Protein AF-A0A3C0GBG3-F1 (afdb_monomer_lite)

Sequence (276 aa):
MARPTYRTRLEVLISNPAISPRDKDFAQSLLSYYERKGRLSAGRVKWVATLEERYSPENLAAGAAKNSKMLARLNALHARTEAASWAAGFVESLVGQVTADRRLSERQLQILKKIEAEHDDVAMAERQKWVESYKNDPTLRADALVVANYYLSTGYFRDTAKMITEDESFIPTFSQYNKMVKNKYAQKVLASHNSPAKYPAGSLVTFRANAPSGVRYINGAYLKRNVTLMVVETDAMPVTSAARGTKVYKLLPVGKAITLMVEERHIMKFRQPKKK

Radius of gyration: 32.02 Å; chains: 1; bounding box: 76×37×89 Å

Structure (mmCIF, N/CA/C/O backbone):
data_AF-A0A3C0GBG3-F1
#
_entry.id   AF-A0A3C0GBG3-F1
#
loop_
_atom_site.group_PDB
_atom_site.id
_atom_site.type_symbol
_atom_site.label_atom_id
_atom_site.label_alt_id
_atom_site.label_comp_id
_atom_site.label_asym_id
_atom_site.label_entity_id
_atom_site.label_seq_id
_atom_site.pdbx_PDB_ins_code
_atom_site.Cartn_x
_atom_site.Cartn_y
_atom_site.Cartn_z
_atom_site.occupancy
_atom_site.B_iso_or_equiv
_atom_site.auth_seq_id
_atom_site.auth_comp_id
_atom_site.auth_asym_id
_atom_site.auth_atom_id
_atom_site.pdbx_PDB_model_num
ATOM 1 N N . MET A 1 1 ? 28.260 -19.992 -48.349 1.00 45.62 1 MET A N 1
ATOM 2 C CA . MET A 1 1 ? 27.542 -19.796 -47.070 1.00 45.62 1 MET A CA 1
ATOM 3 C C . MET A 1 1 ? 26.114 -19.367 -47.369 1.00 45.62 1 MET A C 1
ATOM 5 O O . MET A 1 1 ? 25.932 -18.491 -48.209 1.00 45.62 1 MET A O 1
ATOM 9 N N . ALA A 1 2 ? 25.111 -20.013 -46.768 1.00 49.00 2 ALA A N 1
ATOM 10 C CA . ALA A 1 2 ? 23.709 -19.642 -46.965 1.00 49.00 2 ALA A CA 1
ATOM 11 C C . ALA A 1 2 ? 23.469 -18.211 -46.456 1.00 49.00 2 ALA A C 1
ATOM 13 O O . ALA A 1 2 ? 23.956 -17.845 -45.387 1.00 49.00 2 ALA A O 1
ATOM 14 N N . ARG A 1 3 ? 22.750 -17.385 -47.226 1.00 62.00 3 ARG A N 1
ATOM 15 C CA . ARG A 1 3 ? 22.397 -16.026 -46.791 1.00 62.00 3 ARG A CA 1
ATOM 16 C C . ARG A 1 3 ? 21.499 -16.124 -45.546 1.00 62.00 3 ARG A C 1
ATOM 18 O O . ARG A 1 3 ? 20.514 -16.862 -45.609 1.00 62.00 3 ARG A O 1
ATOM 25 N N . PRO A 1 4 ? 21.796 -15.402 -44.447 1.00 79.25 4 PRO A N 1
ATOM 26 C CA . PRO A 1 4 ? 20.947 -15.403 -43.261 1.00 79.25 4 PRO A CA 1
ATOM 27 C C . PRO A 1 4 ? 19.512 -15.022 -43.628 1.00 79.25 4 PRO A C 1
ATOM 29 O O . PRO A 1 4 ? 19.274 -14.009 -44.292 1.00 79.25 4 PRO A O 1
ATOM 32 N N . THR A 1 5 ? 18.548 -15.844 -43.218 1.00 89.25 5 THR A N 1
ATOM 33 C CA . THR A 1 5 ? 17.128 -15.557 -43.453 1.00 89.25 5 THR A CA 1
ATOM 34 C C . THR A 1 5 ? 16.654 -14.413 -42.551 1.00 89.25 5 THR A C 1
ATOM 36 O O . THR A 1 5 ? 17.261 -14.126 -41.518 1.00 89.25 5 THR A O 1
ATOM 39 N N . TYR A 1 6 ? 15.537 -13.763 -42.903 1.00 91.75 6 TYR A N 1
ATOM 40 C CA . TYR A 1 6 ? 14.935 -12.747 -42.028 1.00 91.75 6 TYR A CA 1
ATOM 41 C C . TYR A 1 6 ? 14.504 -13.315 -40.673 1.00 91.75 6 TYR A C 1
ATOM 43 O O . TYR A 1 6 ? 14.550 -12.588 -39.688 1.00 91.75 6 TYR A O 1
ATOM 51 N N . ARG A 1 7 ? 14.149 -14.606 -40.616 1.00 92.44 7 ARG A N 1
ATOM 52 C CA . ARG A 1 7 ? 13.887 -15.327 -39.364 1.00 92.44 7 ARG A CA 1
ATOM 53 C C . ARG A 1 7 ? 15.098 -15.234 -38.433 1.00 92.44 7 ARG A C 1
ATOM 55 O O . ARG A 1 7 ? 14.988 -14.640 -37.370 1.00 92.44 7 ARG A O 1
ATOM 62 N N . THR A 1 8 ? 16.262 -15.700 -38.888 1.00 92.50 8 THR A N 1
ATOM 63 C CA . THR A 1 8 ? 17.500 -15.698 -38.090 1.00 92.50 8 THR A CA 1
ATOM 64 C C . THR A 1 8 ? 17.909 -14.287 -37.665 1.00 92.50 8 THR A C 1
ATOM 66 O O . THR A 1 8 ? 18.279 -14.062 -36.520 1.00 92.50 8 THR A O 1
ATOM 69 N N . ARG A 1 9 ? 17.800 -13.306 -38.571 1.00 94.00 9 ARG A N 1
ATOM 70 C CA . ARG A 1 9 ? 18.116 -11.896 -38.279 1.00 94.00 9 ARG A CA 1
ATOM 71 C C . ARG A 1 9 ? 17.235 -11.319 -37.166 1.00 94.00 9 ARG A C 1
ATOM 73 O O . ARG A 1 9 ? 17.731 -10.670 -36.250 1.00 94.00 9 ARG A O 1
ATOM 80 N N . LEU A 1 10 ? 15.930 -11.583 -37.225 1.00 94.44 10 LEU A N 1
ATOM 81 C CA . LEU A 1 10 ? 14.973 -11.131 -36.215 1.00 94.44 10 LEU A CA 1
ATOM 82 C C . LEU A 1 10 ? 15.147 -11.871 -34.884 1.00 94.44 10 LEU A C 1
ATOM 84 O O . LEU A 1 10 ? 15.066 -11.236 -33.840 1.00 94.44 10 LEU A O 1
ATOM 88 N N . GLU A 1 11 ? 15.441 -13.172 -34.902 1.00 94.44 11 GLU A N 1
ATOM 89 C CA . GLU A 1 11 ? 15.749 -13.952 -33.694 1.00 94.44 11 GLU A CA 1
ATOM 90 C C . GLU A 1 11 ? 16.989 -13.402 -32.972 1.00 94.44 11 GLU A C 1
ATOM 92 O O . GLU A 1 11 ? 16.957 -13.215 -31.753 1.00 94.44 11 GLU A O 1
ATOM 97 N N . VAL A 1 12 ? 18.045 -13.050 -33.717 1.00 93.81 12 VAL A N 1
ATOM 98 C CA . VAL A 1 12 ? 19.253 -12.405 -33.170 1.00 93.81 12 VAL A CA 1
ATOM 99 C C . VAL A 1 12 ? 18.919 -11.051 -32.541 1.00 93.81 12 VAL A C 1
ATOM 101 O O . VAL A 1 12 ? 19.346 -10.781 -31.421 1.00 93.81 12 VAL A O 1
ATOM 104 N N . LEU A 1 13 ? 18.113 -10.218 -33.210 1.00 92.62 13 LEU A N 1
ATOM 105 C CA . LEU A 1 13 ? 17.661 -8.938 -32.653 1.00 92.62 13 LEU A CA 1
ATOM 106 C C . LEU A 1 13 ? 16.854 -9.116 -31.361 1.00 92.62 13 LEU A C 1
ATOM 108 O O . LEU A 1 13 ? 17.108 -8.423 -30.383 1.00 92.62 13 LEU A O 1
ATOM 112 N N . ILE A 1 14 ? 15.898 -10.048 -31.339 1.00 93.12 14 ILE A N 1
ATOM 113 C CA . ILE A 1 14 ? 15.040 -10.313 -30.171 1.00 93.12 14 ILE A CA 1
ATOM 114 C C . ILE A 1 14 ? 15.859 -10.824 -28.979 1.00 93.12 14 ILE A C 1
ATOM 116 O O . ILE A 1 14 ? 15.509 -10.553 -27.827 1.00 93.12 14 ILE A O 1
ATOM 120 N N . SER A 1 15 ? 16.936 -11.557 -29.262 1.00 92.31 15 SER A N 1
ATOM 121 C CA . SER A 1 15 ? 17.841 -12.127 -28.260 1.00 92.31 15 SER A CA 1
ATOM 122 C C . SER A 1 15 ? 18.917 -11.144 -27.794 1.00 92.31 15 SER A C 1
ATOM 124 O O . SER A 1 15 ? 19.625 -11.434 -26.833 1.00 92.31 15 SER A O 1
ATOM 126 N N . ASN A 1 16 ? 19.056 -9.989 -28.451 1.00 88.81 16 ASN A N 1
ATOM 127 C CA . ASN A 1 16 ? 20.044 -8.987 -28.079 1.00 88.81 16 ASN A CA 1
ATOM 128 C C . ASN A 1 16 ? 19.679 -8.378 -26.711 1.00 88.81 16 ASN A C 1
ATOM 130 O O . ASN A 1 16 ? 18.615 -7.776 -26.593 1.00 88.81 16 ASN A O 1
ATOM 134 N N . PRO A 1 17 ? 20.542 -8.466 -25.683 1.00 85.44 17 PRO A N 1
ATOM 135 C CA . PRO A 1 17 ? 20.233 -7.943 -24.352 1.00 85.44 17 PRO A CA 1
ATOM 136 C C . PRO A 1 17 ? 20.064 -6.416 -24.317 1.00 85.44 17 PRO A C 1
ATOM 138 O O . PRO A 1 17 ? 19.408 -5.898 -23.421 1.00 85.44 17 PRO A O 1
ATOM 141 N N . ALA A 1 18 ? 20.618 -5.688 -25.290 1.00 84.75 18 ALA A N 1
ATOM 142 C CA . ALA A 1 18 ? 20.502 -4.236 -25.379 1.00 84.75 18 ALA A CA 1
ATOM 143 C C . ALA A 1 18 ? 19.211 -3.763 -26.074 1.00 84.75 18 ALA A C 1
ATOM 145 O O . ALA A 1 18 ? 18.957 -2.556 -26.130 1.00 84.75 18 ALA A O 1
ATOM 146 N N . ILE A 1 19 ? 18.401 -4.674 -26.633 1.00 86.81 19 ILE A N 1
ATOM 147 C CA . ILE A 1 19 ? 17.165 -4.290 -27.318 1.00 86.81 19 ILE A CA 1
ATOM 148 C C . ILE A 1 19 ? 16.151 -3.722 -26.320 1.00 86.81 19 ILE A C 1
ATOM 150 O O . ILE A 1 19 ? 15.895 -4.289 -25.260 1.00 86.81 19 ILE A O 1
ATOM 154 N N . SER A 1 20 ? 15.533 -2.590 -26.666 1.00 84.62 20 SER A N 1
ATOM 155 C CA . SER A 1 20 ? 14.482 -2.021 -25.817 1.00 84.62 20 SER A CA 1
ATOM 156 C C . SER A 1 20 ? 13.225 -2.901 -25.860 1.00 84.62 20 SER A C 1
ATOM 158 O O . SER A 1 20 ? 12.942 -3.467 -26.918 1.00 84.62 20 SER A O 1
ATOM 160 N N . PRO A 1 21 ? 12.410 -2.971 -24.788 1.00 85.12 21 PRO A N 1
ATOM 161 C CA . PRO A 1 21 ? 11.183 -3.774 -24.788 1.00 85.12 21 PRO A CA 1
ATOM 162 C C . PRO A 1 21 ? 10.259 -3.456 -25.970 1.00 85.12 21 PRO A C 1
ATOM 164 O O . PRO A 1 21 ? 9.794 -4.348 -26.667 1.00 85.12 21 PRO A O 1
ATOM 167 N N . ARG A 1 22 ? 10.095 -2.167 -26.288 1.00 85.94 22 ARG A N 1
ATOM 168 C CA . ARG A 1 22 ? 9.287 -1.719 -27.429 1.00 85.94 22 ARG A CA 1
ATOM 169 C C . ARG A 1 22 ? 9.822 -2.219 -28.773 1.00 85.94 22 ARG A C 1
ATOM 171 O O . ARG A 1 22 ? 9.040 -2.641 -29.623 1.00 85.94 22 ARG A O 1
ATOM 178 N N . ASP A 1 23 ? 11.132 -2.121 -28.994 1.00 90.75 23 ASP A N 1
ATOM 179 C CA . ASP A 1 23 ? 11.737 -2.575 -30.250 1.00 90.75 23 ASP A CA 1
ATOM 180 C C . ASP A 1 23 ? 11.768 -4.114 -30.315 1.00 90.75 23 ASP A C 1
ATOM 182 O O . ASP A 1 23 ? 11.646 -4.671 -31.405 1.00 90.75 23 ASP A O 1
ATOM 186 N N . LYS A 1 24 ? 11.829 -4.802 -29.164 1.00 92.69 24 LYS A N 1
ATOM 187 C CA . LYS A 1 24 ? 11.679 -6.259 -29.045 1.00 92.69 24 LYS A CA 1
ATOM 188 C C . LYS A 1 24 ? 10.289 -6.721 -29.468 1.00 92.69 24 LYS A C 1
ATOM 190 O O . LYS A 1 24 ? 10.189 -7.592 -30.329 1.00 92.69 24 LYS A O 1
ATOM 195 N N . ASP A 1 25 ? 9.237 -6.099 -28.938 1.00 94.19 25 ASP A N 1
ATOM 196 C CA . ASP A 1 25 ? 7.847 -6.393 -29.309 1.00 94.19 25 ASP A CA 1
ATOM 197 C C . ASP A 1 25 ? 7.618 -6.137 -30.805 1.00 94.19 25 ASP A C 1
ATOM 199 O O . ASP A 1 25 ? 6.959 -6.905 -31.513 1.00 94.19 25 ASP A O 1
ATOM 203 N N . PHE A 1 26 ? 8.215 -5.062 -31.329 1.00 95.19 26 PHE A N 1
ATOM 204 C CA . PHE A 1 26 ? 8.153 -4.761 -32.752 1.00 95.19 26 PHE A CA 1
ATOM 205 C C . PHE A 1 26 ? 8.902 -5.803 -33.598 1.00 95.19 26 PHE A C 1
ATOM 207 O O . PHE A 1 26 ? 8.357 -6.272 -34.598 1.00 95.19 26 PHE A O 1
ATOM 214 N N . ALA A 1 27 ? 10.100 -6.231 -33.193 1.00 95.50 27 ALA A N 1
ATOM 215 C CA . ALA A 1 27 ? 10.845 -7.298 -33.861 1.00 95.50 27 ALA A CA 1
ATOM 216 C C . ALA A 1 27 ? 10.089 -8.642 -33.825 1.00 95.50 27 ALA A C 1
ATOM 218 O O . ALA A 1 27 ? 10.034 -9.336 -34.840 1.00 95.50 27 ALA A O 1
ATOM 219 N N . GLN A 1 28 ? 9.423 -8.972 -32.714 1.00 96.75 28 GLN A N 1
ATOM 220 C CA . GLN A 1 28 ? 8.544 -10.145 -32.596 1.00 96.75 28 GLN A CA 1
ATOM 221 C C . GLN A 1 28 ? 7.333 -10.059 -33.537 1.00 96.75 28 GLN A C 1
ATOM 223 O O . GLN A 1 28 ? 6.968 -11.045 -34.182 1.00 96.75 28 GLN A O 1
ATOM 228 N N . SER A 1 29 ? 6.736 -8.873 -33.676 1.00 96.75 29 SER A N 1
ATOM 229 C CA . SER A 1 29 ? 5.657 -8.620 -34.639 1.00 96.75 29 SER A CA 1
ATOM 230 C C . SER A 1 29 ? 6.125 -8.802 -36.090 1.00 96.75 29 SER A C 1
ATOM 232 O O . SER A 1 29 ? 5.424 -9.408 -36.909 1.00 96.75 29 SER A O 1
ATOM 234 N N . LEU A 1 30 ? 7.341 -8.345 -36.415 1.00 96.31 30 LEU A N 1
ATOM 235 C CA . LEU A 1 30 ? 7.963 -8.571 -37.722 1.00 96.31 30 LEU A CA 1
ATOM 236 C C . LEU A 1 30 ? 8.240 -10.058 -37.975 1.00 96.31 30 LEU A C 1
ATOM 238 O O . LEU A 1 30 ? 7.973 -10.531 -39.083 1.00 96.31 30 LEU A O 1
ATOM 242 N N . LEU A 1 31 ? 8.713 -10.791 -36.962 1.00 95.88 31 LEU A N 1
ATOM 243 C CA . LEU A 1 31 ? 8.975 -12.229 -37.048 1.00 95.88 31 LEU A CA 1
ATOM 244 C C . LEU A 1 31 ? 7.677 -12.990 -37.320 1.00 95.88 31 LEU A C 1
ATOM 246 O O . LEU A 1 31 ? 7.567 -13.652 -38.348 1.00 95.88 31 LEU A O 1
ATOM 250 N N . SER A 1 32 ? 6.653 -12.773 -36.495 1.00 96.06 32 SER A N 1
ATOM 251 C CA . SER A 1 32 ? 5.327 -13.393 -36.650 1.00 96.06 32 SER A CA 1
ATOM 252 C C . SER A 1 32 ? 4.719 -13.119 -38.033 1.00 96.06 32 SER A C 1
ATOM 254 O O . SER A 1 32 ? 4.104 -13.984 -38.663 1.00 96.06 32 SER A O 1
ATOM 256 N N . TYR A 1 33 ? 4.893 -11.898 -38.552 1.00 95.69 33 TYR A N 1
ATOM 257 C CA . TYR A 1 33 ? 4.442 -11.553 -39.898 1.00 95.69 33 TYR A CA 1
ATOM 258 C C . TYR A 1 33 ? 5.202 -12.334 -40.978 1.00 95.69 33 TYR A C 1
ATOM 260 O O . TYR A 1 33 ? 4.572 -12.842 -41.912 1.00 95.69 33 TYR A O 1
ATOM 268 N N . TYR A 1 34 ? 6.531 -12.418 -40.863 1.00 94.50 34 TYR A N 1
ATOM 269 C CA . TYR A 1 34 ? 7.383 -13.152 -41.795 1.00 94.50 34 TYR A CA 1
ATOM 270 C C . TYR A 1 34 ? 7.052 -14.645 -41.806 1.00 94.50 34 TYR A C 1
ATOM 272 O O . TYR A 1 34 ? 6.897 -15.207 -42.885 1.00 94.50 34 TYR A O 1
ATOM 280 N N . GLU A 1 35 ? 6.854 -15.266 -40.643 1.00 93.81 35 GLU A N 1
ATOM 281 C CA . GLU A 1 35 ? 6.497 -16.685 -40.536 1.00 93.81 35 GLU A CA 1
ATOM 282 C C . GLU A 1 35 ? 5.174 -17.005 -41.234 1.00 93.81 35 GLU A C 1
ATOM 284 O O . GLU A 1 35 ? 5.073 -17.984 -41.967 1.00 93.81 35 GLU A O 1
ATOM 289 N N . ARG A 1 36 ? 4.172 -16.134 -41.083 1.00 94.25 36 ARG A N 1
ATOM 290 C CA . ARG A 1 36 ? 2.856 -16.322 -41.706 1.00 94.25 36 ARG A CA 1
ATOM 291 C C . ARG A 1 36 ? 2.852 -16.083 -43.217 1.00 94.25 36 ARG A C 1
ATOM 293 O O . ARG A 1 36 ? 2.029 -16.657 -43.926 1.00 94.25 36 ARG A O 1
ATOM 300 N N . LYS A 1 37 ? 3.659 -15.142 -43.715 1.00 93.25 37 LYS A N 1
ATOM 301 C CA . LYS A 1 37 ? 3.590 -14.675 -45.116 1.00 93.25 37 LYS A CA 1
ATOM 302 C C . LYS A 1 37 ? 4.775 -15.101 -45.978 1.00 93.25 37 LYS A C 1
ATOM 304 O O . LYS A 1 37 ? 4.726 -14.882 -47.185 1.00 93.25 37 LYS A O 1
ATOM 309 N N . GLY A 1 38 ? 5.838 -15.636 -45.383 1.00 91.25 38 GLY A N 1
ATOM 310 C CA . GLY A 1 38 ? 7.091 -16.005 -46.049 1.00 91.25 38 GLY A CA 1
ATOM 311 C C . GLY A 1 38 ? 7.906 -14.822 -46.589 1.00 91.25 38 GLY A C 1
ATOM 312 O O . GLY A 1 38 ? 8.962 -15.021 -47.183 1.00 91.25 38 GLY A O 1
ATOM 313 N N . ARG A 1 39 ? 7.431 -13.579 -46.416 1.00 92.00 39 ARG A N 1
ATOM 314 C CA . ARG A 1 39 ? 8.066 -12.359 -46.936 1.00 92.00 39 ARG A CA 1
ATOM 315 C C . ARG A 1 39 ? 7.774 -11.142 -46.066 1.00 92.00 39 ARG A C 1
ATOM 317 O O . ARG A 1 39 ? 6.719 -11.050 -45.442 1.00 92.00 39 ARG A O 1
ATOM 324 N N . LEU A 1 40 ? 8.688 -10.176 -46.084 1.00 93.44 40 LEU A N 1
ATOM 325 C CA . LEU A 1 40 ? 8.498 -8.841 -45.517 1.00 93.44 40 LEU A CA 1
ATOM 326 C C . LEU A 1 40 ? 8.247 -7.829 -46.642 1.00 93.44 40 LEU A C 1
ATOM 328 O O . LEU A 1 40 ? 8.782 -7.965 -47.740 1.00 93.44 40 LEU A O 1
ATOM 332 N N . SER A 1 41 ? 7.440 -6.799 -46.375 1.00 93.44 41 SER A N 1
ATOM 333 C CA . SER A 1 41 ? 7.309 -5.659 -47.292 1.00 93.44 41 SER A CA 1
ATOM 334 C C . SER A 1 41 ? 8.569 -4.787 -47.259 1.00 93.44 41 SER A C 1
ATOM 336 O O . SER A 1 41 ? 9.275 -4.773 -46.252 1.00 93.44 41 SER A O 1
ATOM 338 N N . ALA A 1 42 ? 8.820 -3.996 -48.307 1.00 92.62 42 ALA A N 1
ATOM 339 C CA . ALA A 1 42 ? 9.997 -3.120 -48.390 1.00 92.62 42 ALA A CA 1
ATOM 340 C C . ALA A 1 42 ? 10.158 -2.199 -47.162 1.00 92.62 42 ALA A C 1
ATOM 342 O O . ALA A 1 42 ? 11.249 -2.077 -46.610 1.00 92.62 42 ALA A O 1
ATOM 343 N N . GLY A 1 43 ? 9.057 -1.626 -46.659 1.00 93.62 43 GLY A N 1
ATOM 344 C CA . GLY A 1 43 ? 9.079 -0.822 -45.432 1.00 93.62 43 GLY A CA 1
ATOM 345 C C . GLY A 1 43 ? 9.472 -1.621 -44.183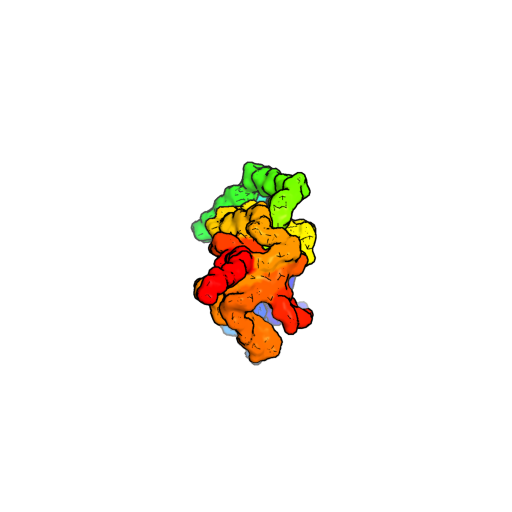 1.00 93.62 43 GLY A C 1
ATOM 346 O O . GLY A 1 43 ? 10.234 -1.128 -43.359 1.00 93.62 43 GLY A O 1
ATOM 347 N N . ARG A 1 44 ? 9.009 -2.873 -44.054 1.00 93.75 44 ARG A N 1
ATOM 348 C CA . ARG A 1 44 ? 9.394 -3.762 -42.944 1.00 93.75 44 ARG A CA 1
ATOM 349 C C . ARG A 1 44 ? 10.862 -4.170 -43.040 1.00 93.75 44 ARG A C 1
ATOM 351 O O . ARG A 1 44 ? 11.545 -4.164 -42.028 1.00 93.75 44 ARG A O 1
ATOM 358 N N . VAL A 1 45 ? 11.357 -4.453 -44.247 1.00 93.88 45 VAL A N 1
ATOM 359 C CA . VAL A 1 45 ? 12.780 -4.740 -44.497 1.00 93.88 45 VAL A CA 1
ATOM 360 C C . VAL A 1 45 ? 13.659 -3.560 -44.086 1.00 93.88 45 VAL A C 1
ATOM 362 O O . VAL A 1 45 ? 14.652 -3.760 -43.391 1.00 93.88 45 VAL A O 1
ATOM 365 N N . LYS A 1 46 ? 13.267 -2.332 -44.451 1.00 94.88 46 LYS A N 1
ATOM 366 C CA . LYS A 1 46 ? 13.976 -1.115 -44.033 1.00 94.88 46 LYS A CA 1
ATOM 367 C C . LYS A 1 46 ? 14.059 -1.015 -42.510 1.00 94.88 46 LYS A C 1
ATOM 369 O O . LYS A 1 46 ? 15.126 -0.743 -41.979 1.00 94.88 46 LYS A O 1
ATOM 374 N N . TRP A 1 47 ? 12.957 -1.294 -41.815 1.00 94.50 47 TRP A N 1
ATOM 375 C CA . TRP A 1 47 ? 12.935 -1.297 -40.354 1.00 94.50 47 TRP A CA 1
ATOM 376 C C . TRP A 1 47 ? 13.841 -2.362 -39.730 1.00 94.50 47 TRP A C 1
ATOM 378 O O . TRP A 1 47 ? 14.495 -2.055 -38.740 1.00 94.50 47 TRP A O 1
ATOM 388 N N . VAL A 1 48 ? 13.932 -3.569 -40.304 1.00 94.38 48 VAL A N 1
ATOM 389 C CA . VAL A 1 48 ? 14.890 -4.590 -39.835 1.00 94.38 48 VAL A CA 1
ATOM 390 C C . VAL A 1 48 ? 16.320 -4.062 -39.925 1.00 94.38 48 VAL A C 1
ATOM 392 O O . VAL A 1 48 ? 17.034 -4.107 -38.931 1.00 94.38 48 VAL A O 1
ATOM 395 N N . ALA A 1 49 ? 16.707 -3.485 -41.067 1.00 93.38 49 ALA A N 1
ATOM 396 C CA . ALA A 1 49 ? 18.038 -2.902 -41.237 1.00 93.38 49 ALA A CA 1
ATOM 397 C C . ALA A 1 49 ? 18.304 -1.765 -40.233 1.00 93.38 49 ALA A C 1
ATOM 399 O O . ALA A 1 49 ? 19.361 -1.722 -39.616 1.00 93.38 49 ALA A O 1
ATOM 400 N N . THR A 1 50 ? 17.320 -0.889 -39.998 1.00 92.81 50 THR A N 1
ATOM 401 C CA . THR A 1 50 ? 17.430 0.178 -38.990 1.00 92.81 50 THR A CA 1
ATOM 402 C C . THR A 1 50 ? 17.619 -0.368 -37.573 1.00 92.81 50 THR A C 1
ATOM 404 O O . THR A 1 50 ? 18.345 0.232 -36.785 1.00 92.81 50 THR A O 1
ATOM 407 N N . LEU A 1 51 ? 16.963 -1.478 -37.216 1.00 92.25 51 LEU A N 1
ATOM 408 C CA . LEU A 1 51 ? 17.142 -2.111 -35.907 1.00 92.25 51 LEU A CA 1
ATOM 409 C C . LEU A 1 51 ? 18.521 -2.769 -35.780 1.00 92.25 51 LEU A C 1
ATOM 411 O O . LEU A 1 51 ? 19.157 -2.617 -34.744 1.00 92.25 51 LEU A O 1
ATOM 415 N N . GLU A 1 52 ? 18.998 -3.455 -36.818 1.00 93.31 52 GLU A N 1
ATOM 416 C CA . GLU A 1 52 ? 20.337 -4.065 -36.838 1.00 93.31 52 GLU A CA 1
ATOM 417 C C . GLU A 1 52 ? 21.443 -3.029 -36.735 1.00 93.31 52 GLU A C 1
ATOM 419 O O . GLU A 1 52 ? 22.366 -3.197 -35.947 1.00 93.31 52 GLU A O 1
ATOM 424 N N . GLU A 1 53 ? 21.327 -1.937 -37.486 1.00 91.94 53 GLU A N 1
ATOM 425 C CA . GLU A 1 53 ? 22.261 -0.824 -37.403 1.00 91.94 53 GLU A CA 1
ATOM 426 C C . GLU A 1 53 ? 22.244 -0.228 -35.993 1.00 91.94 53 GLU A C 1
ATOM 428 O O . GLU A 1 53 ? 23.290 -0.109 -35.354 1.00 91.94 53 GLU A O 1
ATOM 433 N N . ARG A 1 54 ? 21.055 0.077 -35.459 1.00 88.25 54 ARG A N 1
ATOM 434 C CA . ARG A 1 54 ? 20.890 0.668 -34.123 1.00 88.25 54 ARG A CA 1
ATOM 435 C C . ARG A 1 54 ? 21.493 -0.187 -33.014 1.00 88.25 54 ARG A C 1
ATOM 437 O O . ARG A 1 54 ? 22.129 0.351 -32.116 1.00 88.25 54 ARG A O 1
ATOM 444 N N . TYR A 1 55 ? 21.246 -1.491 -33.056 1.00 90.44 55 TYR A N 1
ATOM 445 C CA . TYR A 1 55 ? 21.674 -2.435 -32.027 1.00 90.44 55 TYR A CA 1
ATOM 446 C C . TYR A 1 55 ? 22.976 -3.160 -32.386 1.00 90.44 55 TYR A C 1
ATOM 448 O O . TYR A 1 55 ? 23.313 -4.167 -31.758 1.00 90.44 55 TYR A O 1
ATOM 456 N N . SER A 1 56 ? 23.717 -2.651 -33.376 1.00 91.06 56 SER A N 1
ATOM 457 C CA . SER A 1 56 ? 25.056 -3.140 -33.682 1.00 91.06 56 SER A CA 1
ATOM 458 C C . SER A 1 56 ? 26.010 -2.832 -32.517 1.00 91.06 56 SER A C 1
ATOM 460 O O . SER A 1 56 ? 25.908 -1.762 -31.906 1.00 91.06 56 SER A O 1
ATOM 462 N N . PRO A 1 57 ? 26.955 -3.734 -32.196 1.00 87.56 57 PRO A N 1
ATOM 463 C CA . PRO A 1 57 ? 27.917 -3.507 -31.118 1.00 87.56 57 PRO A CA 1
ATOM 464 C C . PRO A 1 57 ? 28.699 -2.196 -31.276 1.00 87.56 57 PRO A C 1
ATOM 466 O O . PRO A 1 57 ? 28.937 -1.502 -30.292 1.00 87.56 57 PRO A O 1
ATOM 469 N N . GLU A 1 58 ? 29.039 -1.833 -32.514 1.00 89.25 58 GLU A N 1
ATOM 470 C CA . GLU A 1 58 ? 29.766 -0.604 -32.845 1.00 89.25 58 GLU A CA 1
ATOM 471 C C . GLU A 1 58 ? 28.953 0.652 -32.512 1.00 89.25 58 GLU A C 1
ATOM 473 O O . GLU A 1 58 ? 29.454 1.538 -31.818 1.00 89.25 58 GLU A O 1
ATOM 478 N N . ASN A 1 59 ? 27.681 0.718 -32.925 1.00 88.50 59 ASN A N 1
ATOM 479 C CA . ASN A 1 59 ? 26.839 1.882 -32.642 1.00 88.50 59 ASN A CA 1
ATOM 480 C C . ASN A 1 59 ? 26.475 1.993 -31.160 1.00 88.50 59 ASN A C 1
ATOM 482 O O . ASN A 1 59 ? 26.425 3.103 -30.629 1.00 88.50 59 ASN A O 1
ATOM 486 N N . LEU A 1 60 ? 26.276 0.867 -30.470 1.00 87.50 60 LEU A N 1
ATOM 487 C CA . LEU A 1 60 ? 26.068 0.867 -29.021 1.00 87.50 60 LEU A CA 1
ATOM 488 C C . LEU A 1 60 ? 27.320 1.352 -28.277 1.00 87.50 60 LEU A C 1
ATOM 490 O O . LEU A 1 60 ? 27.207 2.157 -27.353 1.00 87.50 60 LEU A O 1
ATOM 494 N N . ALA A 1 61 ? 28.515 0.925 -28.696 1.00 86.69 61 ALA A N 1
ATOM 495 C CA . ALA A 1 61 ? 29.773 1.392 -28.118 1.00 86.69 61 ALA A CA 1
ATOM 496 C C . ALA A 1 61 ? 30.012 2.887 -28.390 1.00 86.69 61 ALA A C 1
ATOM 498 O O . ALA A 1 61 ? 30.374 3.633 -27.478 1.00 86.69 61 ALA A O 1
ATOM 499 N N . ALA A 1 62 ? 29.747 3.349 -29.615 1.00 88.31 62 ALA A N 1
ATOM 500 C CA . ALA A 1 62 ? 29.852 4.759 -29.984 1.00 88.31 62 ALA A CA 1
ATOM 501 C C . ALA A 1 62 ? 28.866 5.633 -29.189 1.00 88.31 62 ALA A C 1
ATOM 503 O O . ALA A 1 62 ? 29.252 6.674 -28.650 1.00 88.31 62 ALA A O 1
ATOM 504 N N . GLY A 1 63 ? 27.611 5.190 -29.058 1.00 86.19 63 GLY A N 1
ATOM 505 C CA . GLY A 1 63 ? 26.588 5.852 -28.249 1.00 86.19 63 GLY A CA 1
ATOM 506 C C . GLY A 1 63 ? 26.963 5.910 -26.768 1.00 86.19 63 GLY A C 1
ATOM 507 O O . GLY A 1 63 ? 26.857 6.970 -26.144 1.00 86.19 63 GLY A O 1
ATOM 508 N N . ALA A 1 64 ? 27.478 4.810 -26.215 1.00 86.06 64 ALA A N 1
ATOM 509 C CA . ALA A 1 64 ? 27.944 4.751 -24.834 1.00 86.06 64 ALA A CA 1
ATOM 510 C C . ALA A 1 64 ? 29.128 5.693 -24.567 1.00 86.06 64 ALA A C 1
ATOM 512 O O . ALA A 1 64 ? 29.124 6.419 -23.571 1.00 86.06 64 ALA A O 1
ATOM 513 N N . ALA A 1 65 ? 30.113 5.739 -25.468 1.00 87.94 65 ALA A N 1
ATOM 514 C CA . ALA A 1 65 ? 31.261 6.636 -25.349 1.00 87.94 65 ALA A CA 1
ATOM 515 C C . ALA A 1 65 ? 30.830 8.111 -25.398 1.00 87.94 65 ALA A C 1
ATOM 517 O O . ALA A 1 65 ? 31.186 8.908 -24.523 1.00 87.94 65 ALA A O 1
ATOM 518 N N . LYS A 1 66 ? 29.992 8.457 -26.383 1.00 90.56 66 LYS A N 1
ATOM 519 C CA . LYS A 1 66 ? 29.454 9.807 -26.581 1.00 90.56 66 LYS A CA 1
ATOM 520 C C . LYS A 1 66 ? 28.638 10.293 -25.383 1.00 90.56 66 LYS A C 1
ATOM 522 O O . LYS A 1 66 ? 28.769 11.446 -24.978 1.00 90.56 66 LYS A O 1
ATOM 527 N N . ASN A 1 67 ? 27.822 9.418 -24.798 1.00 90.19 67 ASN A N 1
ATOM 528 C CA . ASN A 1 67 ? 26.914 9.760 -23.704 1.00 90.19 67 ASN A CA 1
ATOM 529 C C . ASN A 1 67 ? 27.419 9.323 -22.315 1.00 90.19 67 ASN A C 1
ATOM 531 O O . ASN A 1 67 ? 26.644 9.287 -21.355 1.00 90.19 67 ASN A O 1
ATOM 535 N N . SER A 1 68 ? 28.719 9.046 -22.185 1.00 90.38 68 SER A N 1
ATOM 536 C CA . SER A 1 68 ? 29.375 8.525 -20.973 1.00 90.38 68 SER A CA 1
ATOM 537 C C . SER A 1 68 ? 28.998 9.262 -19.682 1.00 90.38 68 SER A C 1
ATOM 539 O O . SER A 1 68 ? 28.665 8.624 -18.686 1.00 90.38 68 SER A O 1
ATOM 541 N N . LYS A 1 69 ? 28.959 10.602 -19.694 1.00 92.50 69 LYS A N 1
ATOM 542 C CA . LYS A 1 69 ? 28.561 11.411 -18.523 1.00 92.50 69 LYS A CA 1
ATOM 543 C C . LYS A 1 69 ? 27.116 11.157 -18.078 1.00 92.50 69 LYS A C 1
ATOM 545 O O . LYS A 1 69 ? 26.845 11.070 -16.884 1.00 92.50 69 LYS A O 1
ATOM 550 N N . MET A 1 70 ? 26.183 11.050 -19.027 1.00 92.75 70 MET A N 1
ATOM 551 C CA . MET A 1 70 ? 24.774 10.782 -18.716 1.00 92.75 70 MET A CA 1
ATOM 552 C C . MET A 1 70 ? 24.591 9.346 -18.222 1.00 92.75 70 MET A C 1
ATOM 554 O O . MET A 1 70 ? 23.864 9.123 -17.261 1.00 92.75 70 MET A O 1
ATOM 558 N N . LEU A 1 71 ? 25.290 8.384 -18.829 1.00 92.25 71 LEU A N 1
ATOM 559 C CA . LEU A 1 71 ? 25.267 6.993 -18.377 1.00 92.25 71 LEU A CA 1
ATOM 560 C C . LEU A 1 71 ? 25.833 6.843 -16.963 1.00 92.25 71 LEU A C 1
ATOM 562 O O . LEU A 1 71 ? 25.225 6.163 -16.144 1.00 92.25 71 LEU A O 1
ATOM 566 N N . ALA A 1 72 ? 26.929 7.535 -16.638 1.00 92.75 72 ALA A N 1
ATOM 567 C CA . ALA A 1 72 ? 27.472 7.556 -15.281 1.00 92.75 72 ALA A CA 1
ATOM 568 C C . ALA A 1 72 ? 26.443 8.077 -14.261 1.00 92.75 72 ALA A C 1
ATOM 570 O O . ALA A 1 72 ? 26.243 7.458 -13.219 1.00 92.75 72 ALA A O 1
ATOM 571 N N . ARG A 1 73 ? 25.734 9.167 -14.591 1.00 93.62 73 ARG A N 1
ATOM 572 C CA . ARG A 1 73 ? 24.653 9.726 -13.761 1.00 93.62 73 ARG A CA 1
ATOM 573 C C . ARG A 1 73 ? 23.503 8.734 -13.555 1.00 93.62 73 ARG A C 1
ATOM 575 O O . ARG A 1 73 ? 23.063 8.543 -12.425 1.00 93.62 73 ARG A O 1
ATOM 582 N N . LEU A 1 74 ? 23.029 8.094 -14.626 1.00 93.75 74 LEU A N 1
ATOM 583 C CA . LEU A 1 74 ? 21.932 7.124 -14.554 1.00 93.75 74 LEU A CA 1
ATOM 584 C C . LEU A 1 74 ? 22.327 5.866 -13.772 1.00 93.75 74 LEU A C 1
ATOM 586 O O . LEU A 1 74 ? 21.554 5.413 -12.936 1.00 93.75 74 LEU A O 1
ATOM 590 N N . ASN A 1 75 ? 23.536 5.341 -13.982 1.00 92.06 75 ASN A N 1
ATOM 591 C CA . ASN A 1 75 ? 24.031 4.166 -13.264 1.00 92.06 75 ASN A CA 1
ATOM 592 C C . ASN A 1 75 ? 24.220 4.449 -11.767 1.00 92.06 75 ASN A C 1
ATOM 594 O O . ASN A 1 75 ? 23.845 3.622 -10.939 1.00 92.06 75 ASN A O 1
ATOM 598 N N . ALA A 1 76 ? 24.739 5.631 -11.412 1.00 91.75 76 ALA A N 1
ATOM 599 C CA . ALA A 1 76 ? 24.855 6.056 -10.018 1.00 91.75 76 ALA A CA 1
ATOM 600 C C . ALA A 1 76 ? 23.483 6.157 -9.335 1.00 91.75 76 ALA A C 1
ATOM 602 O O . ALA A 1 76 ? 23.335 5.737 -8.191 1.00 91.75 76 ALA A O 1
ATOM 603 N N . LEU A 1 77 ? 22.467 6.668 -10.039 1.00 91.81 77 LEU A N 1
ATOM 604 C CA . LEU A 1 77 ? 21.101 6.703 -9.522 1.00 91.81 77 LEU A CA 1
ATOM 605 C C . LEU A 1 77 ? 20.500 5.298 -9.402 1.00 91.81 77 LEU A C 1
ATOM 607 O O . LEU A 1 77 ? 19.914 4.978 -8.374 1.00 91.81 77 LEU A O 1
ATOM 611 N N . HIS A 1 78 ? 20.673 4.446 -10.415 1.00 89.62 78 HIS A N 1
ATOM 612 C CA . HIS A 1 78 ? 20.155 3.077 -10.414 1.00 89.62 78 HIS A CA 1
ATOM 613 C C . HIS A 1 78 ? 20.700 2.261 -9.233 1.00 89.62 78 HIS A C 1
ATOM 615 O O . HIS A 1 78 ? 19.936 1.590 -8.547 1.00 89.62 78 HIS A O 1
ATOM 621 N N . ALA A 1 79 ? 21.993 2.399 -8.921 1.00 87.88 79 ALA A N 1
ATOM 622 C CA . ALA A 1 79 ? 22.615 1.760 -7.760 1.00 87.88 79 ALA A CA 1
ATOM 623 C C . ALA A 1 79 ? 22.012 2.193 -6.407 1.00 87.88 79 ALA A C 1
ATOM 625 O O . ALA A 1 79 ? 22.135 1.468 -5.424 1.00 87.88 79 ALA A O 1
ATOM 626 N N . ARG A 1 80 ? 21.367 3.365 -6.345 1.00 86.31 80 ARG A N 1
ATOM 627 C CA . ARG A 1 80 ? 20.700 3.885 -5.139 1.00 86.31 80 ARG A CA 1
ATOM 628 C C . ARG A 1 80 ? 19.229 3.483 -5.053 1.00 86.31 80 ARG A C 1
ATOM 630 O O . ARG A 1 80 ? 18.649 3.544 -3.972 1.00 86.31 80 ARG A O 1
ATOM 637 N N . THR A 1 81 ? 18.608 3.121 -6.175 1.00 85.06 81 THR A N 1
ATOM 638 C CA . THR A 1 81 ? 17.202 2.703 -6.208 1.00 85.06 81 THR A CA 1
ATOM 639 C C . THR A 1 81 ? 17.031 1.286 -5.670 1.00 85.06 81 THR A C 1
ATOM 641 O O . THR A 1 81 ? 17.884 0.425 -5.866 1.00 85.06 81 THR A O 1
ATOM 644 N N . GLU A 1 82 ? 15.903 1.017 -5.012 1.00 79.81 82 GLU A N 1
ATOM 645 C CA . GLU A 1 82 ? 15.593 -0.334 -4.538 1.00 79.81 82 GLU A CA 1
ATOM 646 C C . GLU A 1 82 ? 15.385 -1.293 -5.713 1.00 79.81 82 GLU A C 1
ATOM 648 O O . GLU A 1 82 ? 14.694 -0.964 -6.687 1.00 79.81 82 GLU A O 1
ATOM 653 N N . ALA A 1 83 ? 15.953 -2.496 -5.597 1.00 70.56 83 ALA A N 1
ATOM 654 C CA . ALA A 1 83 ? 15.778 -3.554 -6.582 1.00 70.56 83 ALA A CA 1
ATOM 655 C C . ALA A 1 83 ? 14.281 -3.857 -6.780 1.00 70.56 83 ALA A C 1
ATOM 657 O O . ALA A 1 83 ? 13.518 -3.919 -5.817 1.00 70.56 83 ALA A O 1
ATOM 658 N N . ALA A 1 84 ? 13.862 -4.012 -8.039 1.00 75.69 84 ALA A N 1
ATOM 659 C CA . ALA A 1 84 ? 12.465 -4.182 -8.462 1.00 75.69 84 ALA A CA 1
ATOM 660 C C . ALA A 1 84 ? 11.516 -2.987 -8.207 1.00 75.69 84 ALA A C 1
ATOM 662 O O . ALA A 1 84 ? 10.312 -3.098 -8.446 1.00 75.69 84 ALA A O 1
ATOM 663 N N . SER A 1 85 ? 12.024 -1.821 -7.789 1.00 81.62 85 SER A N 1
ATOM 664 C CA . SER A 1 85 ? 11.205 -0.606 -7.732 1.00 81.62 85 SER A CA 1
ATOM 665 C C . SER A 1 85 ? 10.857 -0.085 -9.133 1.00 81.62 85 SER A C 1
ATOM 667 O O . SER A 1 85 ? 11.606 -0.254 -10.098 1.00 81.62 85 SER A O 1
ATOM 669 N N . TRP A 1 86 ? 9.730 0.629 -9.245 1.00 88.00 86 TRP A N 1
ATOM 670 C CA . TRP A 1 86 ? 9.364 1.322 -10.487 1.00 88.00 86 TRP A CA 1
ATOM 671 C C . TRP A 1 86 ? 10.452 2.310 -10.933 1.00 88.00 86 TRP A C 1
ATOM 673 O O . TRP A 1 86 ? 10.729 2.430 -12.125 1.00 88.00 86 TRP A O 1
ATOM 683 N N . ALA A 1 87 ? 11.093 2.989 -9.975 1.00 88.56 87 ALA A N 1
ATOM 684 C CA . ALA A 1 87 ? 12.186 3.916 -10.244 1.00 88.56 87 ALA A CA 1
ATOM 685 C C . ALA A 1 87 ? 13.395 3.199 -10.862 1.00 88.56 87 ALA A C 1
ATOM 687 O O . ALA A 1 87 ? 13.915 3.675 -11.869 1.00 88.56 87 ALA A O 1
ATOM 688 N N . ALA A 1 88 ? 13.787 2.036 -10.326 1.00 87.25 88 ALA A N 1
ATOM 689 C CA . ALA A 1 88 ? 14.881 1.234 -10.871 1.00 87.25 88 ALA A CA 1
ATOM 690 C C . ALA A 1 88 ? 14.625 0.8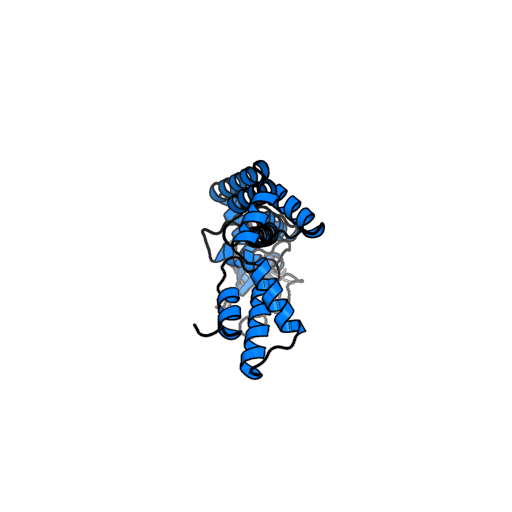57 -12.338 1.00 87.25 88 ALA A C 1
ATOM 692 O O . ALA A 1 88 ? 15.468 1.134 -13.193 1.00 87.25 88 ALA A O 1
ATOM 693 N N . GLY A 1 89 ? 13.434 0.327 -12.643 1.00 89.38 89 GLY A N 1
ATOM 694 C CA . GLY A 1 89 ? 13.055 -0.038 -14.013 1.00 89.38 89 GLY A CA 1
ATOM 695 C C . GLY A 1 89 ? 12.934 1.167 -14.956 1.00 89.38 89 GLY A C 1
ATOM 696 O O . GLY A 1 89 ? 13.298 1.092 -16.130 1.00 89.38 89 GLY A O 1
ATOM 697 N N . PHE A 1 90 ? 12.474 2.318 -14.453 1.00 92.88 90 PHE A N 1
ATOM 698 C CA . PHE A 1 90 ? 12.449 3.553 -15.238 1.00 92.88 90 PHE A CA 1
ATOM 699 C C . PHE A 1 90 ? 13.865 4.026 -15.591 1.00 92.88 90 PHE A C 1
ATOM 701 O O . PHE A 1 90 ? 14.125 4.354 -16.749 1.00 92.88 90 PHE A O 1
ATOM 708 N N . VAL A 1 91 ? 14.789 4.036 -14.624 1.00 93.56 91 VAL A N 1
ATOM 709 C CA . VAL A 1 91 ? 16.188 4.439 -14.846 1.00 93.56 91 VAL A CA 1
ATOM 710 C C . VAL A 1 91 ? 16.893 3.472 -15.801 1.00 93.56 91 VAL A C 1
ATOM 712 O O . VAL A 1 91 ? 17.562 3.931 -16.725 1.00 93.56 91 VAL A O 1
ATOM 715 N N . GLU A 1 92 ? 16.678 2.163 -15.661 1.00 91.31 92 GLU A N 1
ATOM 716 C CA . GLU A 1 92 ? 17.194 1.141 -16.584 1.00 91.31 92 GLU A CA 1
ATOM 717 C C . GLU A 1 92 ? 16.729 1.394 -18.030 1.00 91.31 92 GLU A C 1
ATOM 719 O O . GLU A 1 92 ? 17.526 1.374 -18.973 1.00 91.31 92 GLU A O 1
ATOM 724 N N . SER A 1 93 ? 15.455 1.759 -18.215 1.00 91.12 93 SER A N 1
ATOM 725 C CA . SER A 1 93 ? 14.943 2.145 -19.532 1.00 91.12 93 SER A CA 1
ATOM 726 C C . SER A 1 93 ? 15.646 3.382 -20.107 1.00 91.12 93 SER A C 1
ATOM 728 O O . SER A 1 93 ? 15.805 3.465 -21.330 1.00 91.12 93 SER A O 1
ATOM 730 N N . LEU A 1 94 ? 16.043 4.352 -19.276 1.00 93.00 94 LEU A N 1
ATOM 731 C CA . LEU A 1 94 ? 16.796 5.523 -19.736 1.00 93.00 94 LEU A CA 1
ATOM 732 C C . LEU A 1 94 ? 18.229 5.149 -20.124 1.00 93.00 94 LEU A C 1
ATOM 734 O O . LEU A 1 94 ? 18.719 5.656 -21.131 1.00 93.00 94 LEU A O 1
ATOM 738 N N . VAL A 1 95 ? 18.872 4.242 -19.378 1.00 91.25 95 VAL A N 1
ATOM 739 C CA . VAL A 1 95 ? 20.208 3.719 -19.707 1.00 91.25 95 VAL A CA 1
ATOM 740 C C . VAL A 1 95 ? 20.194 3.109 -21.106 1.00 91.25 95 VAL A C 1
ATOM 742 O O . VAL A 1 95 ? 20.967 3.535 -21.961 1.00 91.25 95 VAL A O 1
ATOM 745 N N . GLY A 1 96 ? 19.254 2.202 -21.393 1.00 88.62 96 GLY A N 1
ATOM 746 C CA . GLY A 1 96 ? 19.137 1.588 -22.721 1.00 88.62 96 GLY A CA 1
ATOM 747 C C . GLY A 1 96 ? 18.902 2.607 -23.846 1.00 88.62 96 GLY A C 1
ATOM 748 O O . GLY A 1 96 ? 19.494 2.504 -24.921 1.00 88.62 96 GLY A O 1
ATOM 749 N N . GLN A 1 97 ? 18.085 3.637 -23.598 1.00 89.75 97 GLN A N 1
ATOM 750 C CA . GLN A 1 97 ? 17.828 4.702 -24.572 1.00 89.75 97 GLN A CA 1
ATOM 751 C C . GLN A 1 97 ? 19.092 5.518 -24.884 1.00 89.75 97 GLN A C 1
ATOM 753 O O . GLN A 1 97 ? 19.371 5.791 -26.052 1.00 89.75 97 GLN A O 1
ATOM 758 N N . VAL A 1 98 ? 19.853 5.890 -23.856 1.00 90.62 98 VAL A N 1
ATOM 759 C CA . VAL A 1 98 ? 21.070 6.702 -23.990 1.00 90.62 98 VAL A CA 1
ATOM 760 C C . VAL A 1 98 ? 22.211 5.905 -24.630 1.00 90.62 98 VAL A C 1
ATOM 762 O O . VAL A 1 98 ? 22.935 6.448 -25.467 1.00 90.62 98 VAL A O 1
ATOM 765 N N . THR A 1 99 ? 22.340 4.615 -24.305 1.00 87.69 99 THR A N 1
ATOM 766 C CA . THR A 1 99 ? 23.307 3.703 -24.939 1.00 87.69 99 THR A CA 1
ATOM 767 C C . THR A 1 99 ? 23.043 3.556 -26.437 1.00 87.69 99 THR A C 1
ATOM 769 O O . THR A 1 99 ? 23.978 3.569 -27.229 1.00 87.69 99 THR A O 1
ATOM 772 N N . ALA A 1 100 ? 21.774 3.522 -26.853 1.00 85.00 100 ALA A N 1
ATOM 773 C CA . ALA A 1 100 ? 21.374 3.516 -28.263 1.00 85.00 100 ALA A CA 1
ATOM 774 C C . ALA A 1 100 ? 21.432 4.908 -28.945 1.00 85.00 100 ALA A C 1
ATOM 776 O O . ALA A 1 100 ? 20.769 5.120 -29.961 1.00 85.00 100 ALA A O 1
ATOM 777 N N . ASP A 1 101 ? 22.158 5.871 -28.360 1.00 85.88 101 ASP A N 1
ATOM 778 C CA . ASP A 1 101 ? 22.322 7.266 -28.810 1.00 85.88 101 ASP A CA 1
ATOM 779 C C . ASP A 1 101 ? 21.007 8.035 -29.046 1.00 85.88 101 ASP A C 1
ATOM 781 O O . ASP A 1 101 ? 20.904 8.934 -29.886 1.00 85.88 101 ASP A O 1
ATOM 785 N N . ARG A 1 102 ? 19.954 7.706 -28.290 1.00 84.50 102 ARG A N 1
ATOM 786 C CA . ARG A 1 102 ? 18.676 8.421 -28.370 1.00 84.50 102 ARG A CA 1
ATOM 787 C C . ARG A 1 102 ? 18.608 9.523 -27.322 1.00 84.50 102 ARG A C 1
ATOM 789 O O . ARG A 1 102 ? 18.927 9.334 -26.151 1.00 84.50 102 ARG A O 1
ATOM 796 N N . ARG A 1 103 ? 18.076 10.677 -27.729 1.00 86.81 103 ARG A N 1
ATOM 797 C CA . ARG A 1 103 ? 17.812 11.800 -26.819 1.00 86.81 103 ARG A CA 1
ATOM 798 C C . ARG A 1 103 ? 16.680 11.464 -25.855 1.00 86.81 103 ARG A C 1
ATOM 800 O O . ARG A 1 103 ? 15.653 10.930 -26.276 1.00 86.81 103 ARG A O 1
ATOM 807 N N . LEU A 1 104 ? 16.860 11.817 -24.586 1.00 92.00 104 LEU A N 1
ATOM 808 C CA . LEU A 1 104 ? 15.790 11.795 -23.594 1.00 92.00 104 LEU A CA 1
ATOM 809 C C . LEU A 1 104 ? 14.823 12.954 -23.852 1.00 92.00 104 LEU A C 1
ATOM 811 O O . LEU A 1 104 ? 15.240 14.059 -24.196 1.00 92.00 104 LEU A O 1
ATOM 815 N N . SER A 1 105 ? 13.530 12.698 -23.692 1.00 93.50 105 SER A N 1
ATOM 816 C CA . SER A 1 105 ? 12.507 13.743 -23.753 1.00 93.50 105 SER A CA 1
ATOM 817 C C . SER A 1 105 ? 12.540 14.629 -22.506 1.00 93.50 105 SER A C 1
ATOM 819 O O . SER A 1 105 ? 12.950 14.191 -21.430 1.00 93.50 105 SER A O 1
ATOM 821 N N . GLU A 1 106 ? 12.018 15.852 -22.620 1.00 94.44 106 GLU A N 1
ATOM 822 C CA . GLU A 1 106 ? 11.901 16.780 -21.486 1.00 94.44 106 GLU A CA 1
ATOM 823 C C . GLU A 1 106 ? 11.131 16.154 -20.314 1.00 94.44 106 GLU A C 1
ATOM 825 O O . GLU A 1 106 ? 11.533 16.245 -19.156 1.00 94.44 106 GLU A O 1
ATOM 830 N N . ARG A 1 107 ? 10.060 15.408 -20.613 1.00 94.00 107 ARG A N 1
ATOM 831 C CA . ARG A 1 107 ? 9.284 14.710 -19.586 1.00 94.00 107 ARG A CA 1
ATOM 832 C C . ARG A 1 107 ? 10.107 13.647 -18.855 1.00 94.00 107 ARG A C 1
ATOM 834 O O . ARG A 1 107 ? 9.973 13.517 -17.641 1.00 94.00 107 ARG A O 1
ATOM 841 N N . GLN A 1 108 ? 10.957 12.906 -19.568 1.00 94.25 108 GLN A N 1
ATOM 842 C CA . GLN A 1 108 ? 11.856 11.927 -18.951 1.00 94.25 108 GLN A CA 1
ATOM 843 C C . GLN A 1 108 ? 12.883 12.608 -18.042 1.00 94.25 108 GLN A C 1
ATOM 845 O O . GLN A 1 108 ? 13.119 12.119 -16.942 1.00 94.25 108 GLN A O 1
ATOM 850 N N . LEU A 1 109 ? 13.429 13.760 -18.447 1.00 94.06 109 LEU A N 1
ATOM 851 C CA . LEU A 1 109 ? 14.355 14.542 -17.620 1.00 94.06 109 LEU A CA 1
ATOM 852 C C . LEU A 1 109 ? 13.687 15.087 -16.349 1.00 94.06 109 LEU A C 1
ATOM 854 O O . LEU A 1 109 ? 14.301 15.077 -15.285 1.00 94.06 109 LEU A O 1
ATOM 858 N N . GLN A 1 110 ? 12.429 15.526 -16.427 1.00 94.44 110 GLN A N 1
ATOM 859 C CA . GLN A 1 110 ? 11.661 15.954 -15.251 1.00 94.44 110 GLN A CA 1
ATOM 860 C C . GLN A 1 110 ? 11.427 14.808 -14.262 1.00 94.44 110 GLN A C 1
ATOM 862 O O . GLN A 1 110 ? 11.586 14.990 -13.057 1.00 94.44 110 GLN A O 1
ATOM 867 N N . ILE A 1 111 ? 11.048 13.629 -14.764 1.00 93.75 111 ILE A N 1
ATOM 868 C CA . ILE A 1 111 ? 10.853 12.441 -13.924 1.00 93.75 111 ILE A CA 1
ATOM 869 C C . ILE A 1 111 ? 12.186 12.012 -13.307 1.00 93.75 111 ILE A C 1
ATOM 871 O O . ILE A 1 111 ? 12.226 11.734 -12.114 1.00 93.75 111 ILE A O 1
ATOM 875 N N . LEU A 1 112 ? 13.273 12.030 -14.082 1.00 93.88 112 LEU A N 1
ATOM 876 C CA . LEU A 1 112 ? 14.614 11.731 -13.587 1.00 93.88 112 LEU A CA 1
ATOM 877 C C . LEU A 1 112 ? 14.995 12.650 -12.420 1.00 93.88 112 LEU A C 1
ATOM 879 O O . LEU A 1 112 ? 15.351 12.147 -11.363 1.00 93.88 112 LEU A O 1
ATOM 883 N N . LYS A 1 113 ? 14.821 13.972 -12.564 1.00 93.69 113 LYS A N 1
ATOM 884 C CA . LYS A 1 113 ? 15.071 14.940 -11.477 1.00 93.69 113 LYS A CA 1
ATOM 885 C C . LYS A 1 113 ? 14.261 14.637 -10.216 1.00 93.69 113 LYS A C 1
ATOM 887 O O . LYS A 1 113 ? 14.757 14.811 -9.110 1.00 93.69 113 LYS A O 1
ATOM 892 N N . LYS A 1 114 ? 13.011 14.193 -10.374 1.00 91.44 114 LYS A N 1
ATOM 893 C CA . LYS A 1 114 ? 12.168 13.804 -9.240 1.00 91.44 114 LYS A CA 1
ATOM 894 C C . LYS A 1 114 ? 12.718 12.561 -8.536 1.00 91.44 114 LYS A C 1
ATOM 896 O O . LYS A 1 114 ? 12.812 12.566 -7.316 1.00 91.44 114 LYS A O 1
ATOM 901 N N . ILE A 1 115 ? 13.101 11.532 -9.293 1.00 90.94 115 ILE A N 1
ATOM 902 C CA . ILE A 1 115 ? 13.688 10.307 -8.730 1.00 90.94 115 ILE A CA 1
ATOM 903 C C . ILE A 1 115 ? 15.009 10.628 -8.023 1.00 90.94 115 ILE A C 1
ATOM 905 O O . ILE A 1 115 ? 15.250 10.108 -6.942 1.00 90.94 115 ILE A O 1
ATOM 909 N N . GLU A 1 116 ? 15.835 11.506 -8.592 1.00 90.50 116 GLU A N 1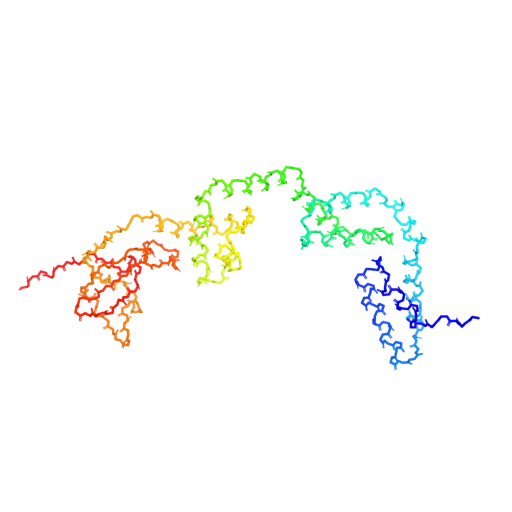
ATOM 910 C CA . GLU A 1 116 ? 17.086 11.953 -7.968 1.00 90.50 116 GLU A CA 1
ATOM 911 C C . GLU A 1 116 ? 16.854 12.652 -6.633 1.00 90.50 116 GLU A C 1
ATOM 913 O O . GLU A 1 116 ? 17.531 12.323 -5.669 1.00 90.50 116 GLU A O 1
ATOM 918 N N . ALA A 1 117 ? 15.880 13.561 -6.558 1.00 87.75 117 ALA A N 1
ATOM 919 C CA . ALA A 1 117 ? 15.524 14.222 -5.304 1.00 87.75 117 ALA A CA 1
ATOM 920 C C . ALA A 1 117 ? 14.973 13.236 -4.258 1.00 87.75 117 ALA A C 1
ATOM 922 O O . ALA A 1 117 ? 15.222 13.392 -3.071 1.00 87.75 117 ALA A O 1
ATOM 923 N N . GLU A 1 118 ? 14.243 12.200 -4.684 1.00 83.75 118 GLU A N 1
ATOM 924 C CA . GLU A 1 118 ? 13.740 11.145 -3.789 1.00 83.75 118 GLU A CA 1
ATOM 925 C C . GLU A 1 118 ? 14.839 10.188 -3.301 1.00 83.75 118 GLU A C 1
ATOM 927 O O . GLU A 1 118 ? 14.633 9.477 -2.319 1.00 83.75 118 GLU A O 1
ATOM 932 N N . HIS A 1 119 ? 15.986 10.156 -3.982 1.00 84.44 119 HIS A N 1
ATOM 933 C CA . HIS A 1 119 ? 17.100 9.264 -3.676 1.00 84.44 119 HIS A CA 1
ATOM 934 C C . HIS A 1 119 ? 18.372 10.024 -3.323 1.00 84.44 119 HIS A C 1
ATOM 936 O O . HIS A 1 119 ? 19.422 9.402 -3.393 1.00 84.44 119 HIS A O 1
ATOM 942 N N . ASP A 1 120 ? 18.338 11.310 -2.967 1.00 86.12 120 ASP A N 1
ATOM 943 C CA . ASP A 1 120 ? 19.537 12.035 -2.532 1.00 86.12 120 ASP A CA 1
ATOM 944 C C . ASP A 1 120 ? 20.022 11.555 -1.146 1.00 86.12 120 ASP A C 1
ATOM 946 O O . ASP A 1 120 ? 19.386 10.723 -0.492 1.00 86.12 120 ASP A O 1
ATOM 950 N N . ASP A 1 121 ? 21.219 11.976 -0.721 1.00 83.62 121 ASP A N 1
ATOM 951 C CA . ASP A 1 121 ? 21.816 11.465 0.527 1.00 83.62 121 ASP A CA 1
ATOM 952 C C . ASP A 1 121 ? 20.968 11.838 1.750 1.00 83.62 121 ASP A C 1
ATOM 954 O O . ASP A 1 121 ? 20.881 11.073 2.711 1.00 83.62 121 ASP A O 1
ATOM 958 N N . VAL A 1 122 ? 20.297 12.989 1.686 1.00 83.94 122 VAL A N 1
ATOM 959 C CA . VAL A 1 122 ? 19.424 13.492 2.746 1.00 83.94 122 VAL A CA 1
ATOM 960 C C . VAL A 1 122 ? 18.166 12.629 2.844 1.00 83.94 122 VAL A C 1
ATOM 962 O O . VAL A 1 122 ? 17.868 12.117 3.921 1.00 83.94 122 VAL A O 1
ATOM 965 N N . ALA A 1 123 ? 17.474 12.390 1.732 1.00 81.62 123 ALA A N 1
ATOM 966 C CA . ALA A 1 123 ? 16.265 11.579 1.650 1.00 81.62 123 ALA A CA 1
ATOM 967 C C . ALA A 1 123 ? 16.530 10.116 2.029 1.00 81.62 123 ALA A C 1
ATOM 969 O O . ALA A 1 123 ? 15.732 9.498 2.739 1.00 81.62 123 ALA A O 1
ATOM 970 N N . MET A 1 124 ? 17.673 9.557 1.621 1.00 81.38 124 MET A N 1
ATOM 971 C CA . MET A 1 124 ? 18.072 8.204 2.018 1.00 81.38 124 MET A CA 1
ATOM 972 C C . MET A 1 124 ? 18.370 8.118 3.516 1.00 81.38 124 MET A C 1
ATOM 974 O O . MET A 1 124 ? 17.909 7.180 4.174 1.00 81.38 124 MET A O 1
ATOM 978 N N . ALA A 1 125 ? 19.067 9.111 4.077 1.00 85.56 125 ALA A N 1
ATOM 979 C CA . ALA A 1 125 ? 19.298 9.190 5.515 1.00 85.56 125 ALA A CA 1
ATOM 980 C C . ALA A 1 125 ? 17.981 9.352 6.292 1.00 85.56 125 ALA A C 1
ATOM 982 O O . ALA A 1 125 ? 17.798 8.721 7.328 1.00 85.56 125 ALA A O 1
ATOM 983 N N . GLU A 1 126 ? 17.031 10.146 5.797 1.00 86.06 126 GLU A N 1
ATOM 984 C CA . GLU A 1 126 ? 15.692 10.269 6.387 1.00 86.06 126 GLU A CA 1
ATOM 985 C C . GLU A 1 126 ? 14.912 8.953 6.337 1.00 86.06 126 GLU A C 1
ATOM 987 O O . GLU A 1 126 ? 14.274 8.573 7.321 1.00 86.06 126 GLU A O 1
ATOM 992 N N . ARG A 1 127 ? 14.996 8.212 5.226 1.00 84.81 127 ARG A N 1
ATOM 993 C CA . ARG A 1 127 ? 14.369 6.892 5.102 1.00 84.81 127 ARG A CA 1
ATOM 994 C C . ARG A 1 127 ? 14.972 5.889 6.083 1.00 84.81 127 ARG A C 1
ATOM 996 O O . ARG A 1 127 ? 14.221 5.148 6.712 1.00 84.81 127 ARG A O 1
ATOM 1003 N N . GLN A 1 128 ? 16.295 5.871 6.234 1.00 87.31 128 GLN A N 1
ATOM 1004 C CA . GLN A 1 128 ? 16.971 5.013 7.209 1.00 87.31 128 GLN A CA 1
ATOM 1005 C C . GLN A 1 128 ? 16.594 5.391 8.642 1.00 87.31 128 GLN A C 1
ATOM 1007 O O . GLN A 1 128 ? 16.169 4.518 9.395 1.00 87.31 128 GLN A O 1
ATOM 1012 N N . LYS A 1 129 ? 16.610 6.686 8.982 1.00 91.50 129 LYS A N 1
ATOM 1013 C CA . LYS A 1 129 ? 16.129 7.189 10.279 1.00 91.50 129 LYS A CA 1
ATOM 1014 C C . LYS A 1 129 ? 14.689 6.766 10.558 1.00 91.50 129 LYS A C 1
ATOM 1016 O O . LYS A 1 129 ? 14.368 6.395 11.682 1.00 91.50 129 LYS A O 1
ATOM 1021 N N . TRP A 1 130 ? 13.818 6.797 9.549 1.00 92.12 130 TRP A N 1
ATOM 1022 C CA . TRP A 1 130 ? 12.449 6.303 9.682 1.00 92.12 130 TRP A CA 1
ATOM 1023 C C . TRP A 1 130 ? 12.407 4.799 9.964 1.00 92.12 130 TRP A C 1
ATOM 1025 O O . TRP A 1 130 ? 11.708 4.376 10.880 1.00 92.12 130 TRP A O 1
ATOM 1035 N N . VAL A 1 131 ? 13.154 3.994 9.206 1.00 90.56 131 VAL A N 1
ATOM 1036 C CA . VAL A 1 131 ? 13.218 2.538 9.405 1.00 90.56 131 VAL A CA 1
ATOM 1037 C C . VAL A 1 131 ? 13.727 2.201 10.807 1.00 90.56 131 VAL A C 1
ATOM 1039 O O . VAL A 1 131 ? 13.147 1.349 11.476 1.00 90.56 131 VAL A O 1
ATOM 1042 N N . GLU A 1 132 ? 14.770 2.884 11.272 1.00 92.81 132 GLU A N 1
ATOM 1043 C CA . GLU A 1 132 ? 15.304 2.737 12.628 1.00 92.81 132 GLU A CA 1
ATOM 1044 C C . GLU A 1 132 ? 14.282 3.162 13.682 1.00 92.81 132 GLU A C 1
ATOM 1046 O O . GLU A 1 132 ? 14.010 2.401 14.606 1.00 92.81 132 GLU A O 1
ATOM 1051 N N . SER A 1 133 ? 13.654 4.330 13.520 1.00 92.38 133 SER A N 1
ATOM 1052 C CA . SER A 1 133 ? 12.603 4.806 14.423 1.00 92.38 133 SER A CA 1
ATOM 1053 C C . SER A 1 133 ? 11.439 3.822 14.506 1.00 92.38 133 SER A C 1
ATOM 1055 O O . SER A 1 133 ? 10.963 3.555 15.602 1.00 92.38 133 SER A O 1
ATOM 1057 N N . TYR A 1 134 ? 10.997 3.262 13.378 1.00 92.06 134 TYR A N 1
ATOM 1058 C CA . TYR A 1 134 ? 9.884 2.316 13.335 1.00 92.06 134 TYR A CA 1
ATOM 1059 C C . TYR A 1 134 ? 10.220 0.975 13.995 1.00 92.06 134 TYR A C 1
ATOM 1061 O O . TYR A 1 134 ? 9.361 0.379 14.636 1.00 92.06 134 TYR A O 1
ATOM 1069 N N . LYS A 1 135 ? 11.466 0.502 13.860 1.00 91.50 135 LYS A N 1
ATOM 1070 C CA . LYS A 1 135 ? 11.938 -0.723 14.524 1.00 91.50 135 LYS A CA 1
ATOM 1071 C C . LYS A 1 135 ? 12.142 -0.530 16.025 1.00 91.50 135 LYS A C 1
ATOM 1073 O O . LYS A 1 135 ? 11.839 -1.432 16.799 1.00 91.50 135 LYS A O 1
ATOM 1078 N N . ASN A 1 136 ? 12.677 0.623 16.421 1.00 92.50 136 ASN A N 1
ATOM 1079 C CA . ASN A 1 136 ? 13.063 0.899 17.802 1.00 92.50 136 ASN A CA 1
ATOM 1080 C C . ASN A 1 136 ? 11.895 1.366 18.676 1.00 92.50 136 ASN A C 1
ATOM 1082 O O . ASN A 1 136 ? 11.994 1.262 19.894 1.00 92.50 136 ASN A O 1
ATOM 1086 N N . ASP A 1 137 ? 10.817 1.889 18.083 1.00 92.44 137 ASP A N 1
ATOM 1087 C CA . ASP A 1 137 ? 9.625 2.339 18.802 1.00 92.44 137 ASP A CA 1
ATOM 1088 C C . ASP A 1 137 ? 8.447 1.365 18.592 1.00 92.44 137 ASP A C 1
ATOM 1090 O O . ASP A 1 137 ? 7.736 1.446 17.580 1.00 92.44 137 ASP A O 1
ATOM 1094 N N . PRO A 1 138 ? 8.174 0.469 19.563 1.00 90.88 138 PRO A N 1
ATOM 1095 C CA . PRO A 1 138 ? 7.060 -0.472 19.483 1.00 90.88 138 PRO A CA 1
ATOM 1096 C C . PRO A 1 138 ? 5.694 0.213 19.360 1.00 90.88 138 PRO A C 1
ATOM 1098 O O . PRO A 1 138 ? 4.749 -0.395 18.851 1.00 90.88 138 PRO A O 1
ATOM 1101 N N . THR A 1 139 ? 5.566 1.473 19.796 1.00 93.38 139 THR A N 1
ATOM 1102 C CA . THR A 1 139 ? 4.293 2.200 19.737 1.00 93.38 139 THR A CA 1
ATOM 1103 C C . THR A 1 139 ? 3.891 2.512 18.298 1.00 93.38 139 THR A C 1
ATOM 1105 O O . THR A 1 139 ? 2.713 2.414 17.966 1.00 93.38 139 THR A O 1
ATOM 1108 N N . LEU A 1 140 ? 4.854 2.771 17.403 1.00 94.00 140 LEU A N 1
ATOM 1109 C CA . LEU A 1 140 ? 4.576 3.014 15.983 1.00 94.00 140 LEU A CA 1
ATOM 1110 C C . LEU A 1 140 ? 4.012 1.765 15.301 1.00 94.00 140 LEU A C 1
ATOM 1112 O O . LEU A 1 140 ? 3.076 1.853 14.498 1.00 94.00 140 LEU A O 1
ATOM 1116 N N . ARG A 1 141 ? 4.552 0.588 15.635 1.00 93.69 141 ARG A N 1
ATOM 1117 C CA . ARG A 1 141 ? 4.043 -0.692 15.131 1.00 93.69 141 ARG A CA 1
ATOM 1118 C C . ARG A 1 141 ? 2.666 -1.011 15.709 1.00 93.69 141 ARG A C 1
ATOM 1120 O O . ARG A 1 141 ? 1.785 -1.424 14.954 1.00 93.69 141 ARG A O 1
ATOM 1127 N N . ALA A 1 142 ? 2.468 -0.785 17.008 1.00 94.31 142 ALA A N 1
ATOM 1128 C CA . ALA A 1 142 ? 1.190 -1.003 17.682 1.00 94.31 142 ALA A CA 1
ATOM 1129 C C . ALA A 1 142 ? 0.080 -0.100 17.114 1.00 94.31 142 ALA A C 1
ATOM 1131 O O . ALA A 1 142 ? -0.974 -0.597 16.714 1.00 94.31 142 ALA A O 1
ATOM 1132 N N . ASP A 1 143 ? 0.339 1.202 16.968 1.00 95.69 143 ASP A N 1
ATOM 1133 C CA . ASP A 1 143 ? -0.598 2.148 16.355 1.00 95.69 143 ASP A CA 1
ATOM 1134 C C . ASP A 1 143 ? -0.921 1.751 14.905 1.00 95.69 143 ASP A C 1
ATOM 1136 O O . ASP A 1 143 ? -2.087 1.756 14.489 1.00 95.69 143 ASP A O 1
ATOM 1140 N N . ALA A 1 144 ? 0.096 1.354 14.129 1.00 95.69 144 ALA A N 1
ATOM 1141 C CA . ALA A 1 144 ? -0.097 0.864 12.767 1.00 95.69 144 ALA A CA 1
ATOM 1142 C C . ALA A 1 144 ? -0.993 -0.380 12.718 1.00 95.69 144 ALA A C 1
ATOM 1144 O O . ALA A 1 144 ? -1.847 -0.455 11.837 1.00 95.69 144 ALA A O 1
ATOM 1145 N N . LEU A 1 145 ? -0.839 -1.328 13.649 1.00 95.75 145 LEU A N 1
ATOM 1146 C CA . LEU A 1 145 ? -1.668 -2.537 13.732 1.00 95.75 145 LEU A CA 1
ATOM 1147 C C . LEU A 1 145 ? -3.129 -2.215 14.036 1.00 95.75 145 LEU A C 1
ATOM 1149 O O . LEU A 1 145 ? -4.029 -2.732 13.370 1.00 95.75 145 LEU A O 1
ATOM 1153 N N . VAL A 1 146 ? -3.381 -1.343 15.012 1.00 94.88 146 VAL A N 1
ATOM 1154 C CA . VAL A 1 146 ? -4.743 -0.923 15.376 1.00 94.88 146 VAL A CA 1
ATOM 1155 C C . VAL A 1 146 ? -5.438 -0.292 14.171 1.00 94.88 146 VAL A C 1
ATOM 1157 O O . VAL A 1 146 ? -6.571 -0.639 13.826 1.00 94.88 146 VAL A O 1
ATOM 1160 N N . VAL A 1 147 ? -4.735 0.605 13.480 1.00 96.19 147 VAL A N 1
ATOM 1161 C CA . VAL A 1 147 ? -5.260 1.303 12.305 1.00 96.19 147 VAL A CA 1
ATOM 1162 C C . VAL A 1 147 ? -5.381 0.376 11.090 1.00 96.19 147 VAL A C 1
ATOM 1164 O O . VAL A 1 147 ? -6.336 0.503 10.324 1.00 96.19 147 VAL A O 1
ATOM 1167 N N . ALA A 1 148 ? -4.468 -0.581 10.911 1.00 96.12 148 ALA A N 1
ATOM 1168 C CA . ALA A 1 148 ? -4.545 -1.570 9.839 1.00 96.12 148 ALA A CA 1
ATOM 1169 C C . ALA A 1 148 ? -5.809 -2.422 9.969 1.00 96.12 148 ALA A C 1
ATOM 1171 O O . ALA A 1 148 ? -6.565 -2.538 9.006 1.00 96.12 148 ALA A O 1
ATOM 1172 N N . ASN A 1 149 ? -6.101 -2.928 11.170 1.00 94.56 149 ASN A N 1
ATOM 1173 C CA . ASN A 1 149 ? -7.320 -3.696 11.425 1.00 94.56 149 ASN A CA 1
ATOM 1174 C C . ASN A 1 149 ? -8.595 -2.896 11.122 1.00 94.56 149 ASN A C 1
ATOM 1176 O O . ASN A 1 149 ? -9.544 -3.437 10.554 1.00 94.56 149 ASN A O 1
ATOM 1180 N N . TYR A 1 150 ? -8.601 -1.593 11.422 1.00 94.62 150 TYR A N 1
ATOM 1181 C CA . TYR A 1 150 ? -9.680 -0.706 10.988 1.00 94.62 150 TYR A CA 1
ATOM 1182 C C . TYR A 1 150 ? -9.799 -0.677 9.456 1.00 94.62 150 TYR A C 1
ATOM 1184 O O . TYR A 1 150 ? -10.880 -0.934 8.920 1.00 94.62 150 TYR A O 1
ATOM 1192 N N . TYR A 1 151 ? -8.704 -0.424 8.735 1.00 95.31 151 TYR A N 1
ATOM 1193 C CA . TYR A 1 151 ? -8.725 -0.312 7.275 1.00 95.31 151 TYR A CA 1
ATOM 1194 C C . TYR A 1 151 ? -9.036 -1.620 6.542 1.00 95.31 151 TYR A C 1
ATOM 1196 O O . TYR A 1 151 ? -9.611 -1.548 5.455 1.00 95.31 151 TYR A O 1
ATOM 1204 N N . LEU A 1 152 ? -8.767 -2.792 7.133 1.00 93.62 152 LEU A N 1
ATOM 1205 C CA . LEU A 1 152 ? -9.173 -4.093 6.577 1.00 93.62 152 LEU A CA 1
ATOM 1206 C C . LEU A 1 152 ? -10.692 -4.208 6.378 1.00 93.62 152 LEU A C 1
ATOM 1208 O O . LEU A 1 152 ? -11.137 -4.880 5.448 1.00 93.62 152 LEU A O 1
ATOM 1212 N N . SER A 1 153 ? -11.481 -3.522 7.211 1.00 88.06 153 SER A N 1
ATOM 1213 C CA . SER A 1 153 ? -12.944 -3.450 7.076 1.00 88.06 153 SER A CA 1
ATOM 1214 C C . SER A 1 153 ? -13.421 -2.438 6.021 1.00 88.06 153 SER A C 1
ATOM 1216 O O . SER A 1 153 ? -14.618 -2.323 5.761 1.00 88.06 153 SER A O 1
ATOM 1218 N N . THR A 1 154 ? -12.501 -1.695 5.400 1.00 88.62 154 THR A N 1
ATOM 1219 C CA . THR A 1 154 ? -12.798 -0.604 4.463 1.00 88.62 154 THR A CA 1
ATOM 1220 C C . THR A 1 154 ? -12.196 -0.854 3.073 1.00 88.62 154 THR A C 1
ATOM 1222 O O . THR A 1 154 ? -11.472 -1.821 2.846 1.00 88.62 154 THR A O 1
ATOM 1225 N N . GLY A 1 155 ? -12.475 0.045 2.121 1.00 88.62 155 GLY A N 1
ATOM 1226 C CA . GLY A 1 155 ? -11.861 0.028 0.787 1.00 88.62 155 GLY A CA 1
ATOM 1227 C C . GLY A 1 155 ? -10.524 0.776 0.670 1.00 88.62 155 GLY A C 1
ATOM 1228 O O . GLY A 1 155 ? -9.919 0.749 -0.397 1.00 88.62 155 GLY A O 1
ATOM 1229 N N . TYR A 1 156 ? -10.059 1.462 1.721 1.00 90.38 156 TYR A N 1
ATOM 1230 C CA . TYR A 1 156 ? -8.866 2.318 1.665 1.00 90.38 156 TYR A CA 1
ATOM 1231 C C . TYR A 1 156 ? -7.663 1.662 2.338 1.00 90.38 156 TYR A C 1
ATOM 1233 O O . TYR A 1 156 ? -7.820 0.980 3.343 1.00 90.38 156 TYR A O 1
ATOM 1241 N N . PHE A 1 157 ? -6.460 1.907 1.802 1.00 93.19 157 PHE A N 1
ATOM 1242 C CA . PHE A 1 157 ? -5.182 1.412 2.344 1.00 93.19 157 PHE A CA 1
ATOM 1243 C C . PHE A 1 157 ? -5.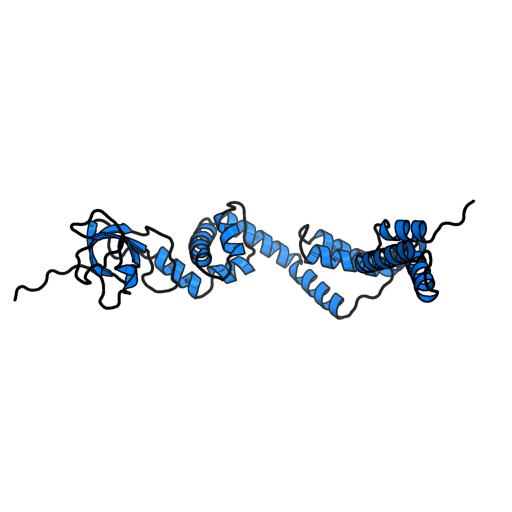133 -0.109 2.580 1.00 93.19 157 PHE A C 1
ATOM 1245 O O . PHE A 1 157 ? -4.316 -0.584 3.363 1.00 93.19 157 PHE A O 1
ATOM 1252 N N . ARG A 1 158 ? -5.996 -0.876 1.899 1.00 93.44 158 ARG A N 1
ATOM 1253 C CA . ARG A 1 158 ? -6.209 -2.302 2.165 1.00 93.44 158 ARG A CA 1
ATOM 1254 C C . ARG A 1 158 ? -4.939 -3.128 1.986 1.00 93.44 158 ARG A C 1
ATOM 1256 O O . ARG A 1 158 ? -4.657 -3.970 2.827 1.00 93.44 158 ARG A O 1
ATOM 1263 N N . ASP A 1 159 ? -4.164 -2.859 0.940 1.00 92.88 159 ASP A N 1
ATOM 1264 C CA . ASP A 1 159 ? -2.935 -3.609 0.658 1.00 92.88 159 ASP A CA 1
ATOM 1265 C C . ASP A 1 159 ? -1.865 -3.348 1.724 1.00 92.88 159 ASP A C 1
ATOM 1267 O O . ASP A 1 159 ? -1.281 -4.284 2.260 1.00 92.88 159 ASP A O 1
ATOM 1271 N N . THR A 1 160 ? -1.672 -2.083 2.113 1.00 93.06 160 THR A N 1
ATOM 1272 C CA . THR A 1 160 ? -0.748 -1.720 3.199 1.00 93.06 160 THR A CA 1
ATOM 1273 C C . THR A 1 160 ? -1.212 -2.287 4.541 1.00 93.06 160 THR A C 1
ATOM 1275 O O . THR A 1 160 ? -0.395 -2.792 5.302 1.00 93.06 160 THR A O 1
ATOM 1278 N N . ALA A 1 161 ? -2.517 -2.256 4.825 1.00 95.38 161 ALA A N 1
ATOM 1279 C CA . ALA A 1 161 ? -3.083 -2.834 6.039 1.00 95.38 161 ALA A CA 1
ATOM 1280 C C . ALA A 1 161 ? -2.879 -4.356 6.107 1.00 95.38 161 ALA A C 1
ATOM 1282 O O . ALA A 1 161 ? -2.531 -4.873 7.167 1.00 95.38 161 ALA A O 1
ATOM 1283 N N . LYS A 1 162 ? -3.035 -5.066 4.982 1.00 95.44 162 LYS A N 1
ATOM 1284 C CA . LYS A 1 162 ? -2.719 -6.497 4.887 1.00 95.44 162 LYS A CA 1
ATOM 1285 C C . LYS A 1 162 ? -1.246 -6.768 5.151 1.00 95.44 162 LYS A C 1
ATOM 1287 O O . LYS A 1 162 ? -0.948 -7.534 6.050 1.00 95.44 162 LYS A O 1
ATOM 1292 N N . MET A 1 163 ? -0.335 -6.071 4.472 1.00 94.50 163 MET A N 1
ATOM 1293 C CA . MET A 1 163 ? 1.107 -6.241 4.704 1.00 94.50 163 MET A CA 1
ATOM 1294 C C . MET A 1 163 ? 1.477 -6.017 6.176 1.00 94.50 163 MET A C 1
ATOM 1296 O O . MET A 1 163 ? 2.174 -6.827 6.766 1.00 94.50 163 MET A O 1
ATOM 1300 N N . ILE A 1 164 ? 0.932 -4.973 6.807 1.00 95.00 164 ILE A N 1
ATOM 1301 C CA . ILE A 1 164 ? 1.158 -4.678 8.231 1.00 95.00 164 ILE A CA 1
ATOM 1302 C C . ILE A 1 164 ? 0.579 -5.766 9.154 1.00 95.00 164 ILE A C 1
ATOM 1304 O O . ILE A 1 164 ? 1.082 -5.942 10.259 1.00 95.00 164 ILE A O 1
ATOM 1308 N N . THR A 1 165 ? -0.485 -6.470 8.774 1.00 94.56 165 THR A N 1
ATOM 1309 C CA . THR A 1 165 ? -1.121 -7.489 9.636 1.00 94.56 165 THR A CA 1
ATOM 1310 C C . THR A 1 165 ? -0.611 -8.905 9.386 1.00 94.56 165 THR A C 1
ATOM 1312 O O . THR A 1 165 ? -0.598 -9.700 10.319 1.00 94.56 165 THR A O 1
ATOM 1315 N N . GLU A 1 166 ? -0.178 -9.210 8.165 1.00 94.81 166 GLU A N 1
ATOM 1316 C CA . GLU A 1 166 ? 0.272 -10.538 7.735 1.00 94.81 166 GLU A CA 1
ATOM 1317 C C . GLU A 1 166 ? 1.797 -10.701 7.829 1.00 94.81 166 GLU A C 1
ATOM 1319 O O . GLU A 1 166 ? 2.269 -11.799 8.112 1.00 94.81 166 GLU A O 1
ATOM 1324 N N . ASP A 1 167 ? 2.567 -9.627 7.623 1.00 93.31 167 ASP A N 1
ATOM 1325 C CA . ASP A 1 167 ? 4.031 -9.638 7.683 1.00 93.31 167 ASP A CA 1
ATOM 1326 C C . ASP A 1 167 ? 4.532 -8.785 8.857 1.00 93.31 167 ASP A C 1
ATOM 1328 O O . ASP A 1 167 ? 4.433 -7.554 8.882 1.00 93.31 167 ASP A O 1
ATOM 1332 N N . GLU A 1 168 ? 5.091 -9.452 9.866 1.00 89.44 168 GLU A N 1
ATOM 1333 C CA . GLU A 1 168 ? 5.639 -8.789 11.048 1.00 89.44 168 GLU A CA 1
ATOM 1334 C C . GLU A 1 168 ? 6.877 -7.938 10.721 1.00 89.44 168 GLU A C 1
ATOM 1336 O O . GLU A 1 168 ? 7.074 -6.881 11.326 1.00 89.44 168 GLU A O 1
ATOM 1341 N N . SER A 1 169 ? 7.652 -8.357 9.715 1.00 90.62 169 SER A N 1
ATOM 1342 C CA . SER A 1 169 ? 8.885 -7.705 9.262 1.00 90.62 169 SER A CA 1
ATOM 1343 C C . SER A 1 169 ? 8.641 -6.507 8.343 1.00 90.62 169 SER A C 1
ATOM 1345 O O . SER A 1 169 ? 9.554 -5.708 8.112 1.00 90.62 169 SER A O 1
ATOM 1347 N N . PHE A 1 170 ? 7.414 -6.354 7.838 1.00 92.12 170 PHE A N 1
ATOM 1348 C CA . PHE A 1 170 ? 7.065 -5.277 6.928 1.00 92.12 170 PHE A CA 1
ATOM 1349 C C . PHE A 1 170 ? 7.146 -3.908 7.612 1.00 92.12 170 PHE A C 1
ATOM 1351 O O . PHE A 1 170 ? 6.521 -3.652 8.644 1.00 92.12 170 PHE A O 1
ATOM 1358 N N . ILE A 1 171 ? 7.871 -2.987 6.973 1.00 91.62 171 ILE A N 1
ATOM 1359 C CA . ILE A 1 171 ? 8.000 -1.598 7.414 1.00 91.62 171 ILE A CA 1
ATOM 1360 C C . ILE A 1 171 ? 7.372 -0.699 6.350 1.00 91.62 171 ILE A C 1
ATOM 1362 O O . ILE A 1 171 ? 7.914 -0.592 5.245 1.00 91.62 171 ILE A O 1
ATOM 1366 N N . PRO A 1 172 ? 6.246 -0.024 6.647 1.00 91.81 172 PRO A N 1
ATOM 1367 C CA . PRO A 1 172 ? 5.659 0.916 5.707 1.00 91.81 172 PRO A CA 1
ATOM 1368 C C . PRO A 1 172 ? 6.624 2.076 5.458 1.00 91.81 172 PRO A C 1
ATOM 1370 O O . PRO A 1 172 ? 7.369 2.490 6.345 1.00 91.81 172 PRO A O 1
ATOM 1373 N N . THR A 1 173 ? 6.578 2.669 4.268 1.00 88.69 173 THR A N 1
ATOM 1374 C CA . THR A 1 173 ? 7.310 3.921 4.021 1.00 88.69 173 THR A CA 1
ATOM 1375 C C . THR A 1 173 ? 6.774 5.040 4.919 1.00 88.69 173 THR A C 1
ATOM 1377 O O . THR A 1 173 ? 5.594 5.041 5.280 1.00 88.69 173 THR A O 1
ATOM 1380 N N . PHE A 1 174 ? 7.596 6.050 5.221 1.00 86.38 174 PHE A N 1
ATOM 1381 C CA . PHE A 1 174 ? 7.173 7.205 6.027 1.00 86.38 174 PHE A CA 1
ATOM 1382 C C . PHE A 1 174 ? 5.895 7.865 5.480 1.00 86.38 174 PHE A C 1
ATOM 1384 O O . PHE A 1 174 ? 4.975 8.208 6.224 1.00 86.38 174 PHE A O 1
ATOM 1391 N N . SER A 1 175 ? 5.788 7.979 4.150 1.00 85.62 175 SER A N 1
ATOM 1392 C CA . SER A 1 175 ? 4.598 8.525 3.490 1.00 85.62 175 SER A CA 1
ATOM 1393 C C . SER A 1 175 ? 3.364 7.638 3.678 1.00 85.62 175 SER A C 1
ATOM 1395 O O . SER A 1 175 ? 2.287 8.151 3.989 1.00 85.62 175 SER A O 1
ATOM 1397 N N . GLN A 1 176 ? 3.504 6.318 3.505 1.00 90.12 176 GLN A N 1
ATOM 1398 C CA . GLN A 1 176 ? 2.411 5.366 3.730 1.00 90.12 176 GLN A CA 1
ATOM 1399 C C . GLN A 1 176 ? 1.939 5.420 5.182 1.00 90.12 176 GLN A C 1
ATOM 1401 O O . GLN A 1 176 ? 0.740 5.561 5.418 1.00 90.12 176 GLN A O 1
ATOM 1406 N N . TYR A 1 177 ? 2.872 5.396 6.135 1.00 93.62 177 TYR A N 1
ATOM 1407 C CA . TYR A 1 177 ? 2.564 5.491 7.556 1.00 93.62 177 TYR A CA 1
ATOM 1408 C C . TYR A 1 177 ? 1.816 6.784 7.887 1.00 93.62 177 TYR A C 1
ATOM 1410 O O . TYR A 1 177 ? 0.739 6.736 8.472 1.00 93.62 177 TYR A O 1
ATOM 1418 N N . ASN A 1 178 ? 2.308 7.944 7.449 1.00 92.19 178 ASN A N 1
ATOM 1419 C CA . ASN A 1 178 ? 1.639 9.216 7.725 1.00 92.19 178 ASN A CA 1
ATOM 1420 C C . ASN A 1 178 ? 0.236 9.286 7.116 1.00 92.19 178 ASN A C 1
ATOM 1422 O O . ASN A 1 178 ? -0.713 9.689 7.789 1.00 92.19 178 ASN A O 1
ATOM 1426 N N . LYS A 1 179 ? 0.069 8.856 5.861 1.00 92.50 179 LYS A N 1
ATOM 1427 C CA . LYS A 1 179 ? -1.248 8.855 5.207 1.00 92.50 179 LYS A CA 1
ATOM 1428 C C . LYS A 1 179 ? -2.219 7.897 5.890 1.00 92.50 179 LYS A C 1
ATOM 1430 O O . LYS A 1 179 ? -3.388 8.245 6.052 1.00 92.50 179 LYS A O 1
ATOM 1435 N N . MET A 1 180 ? -1.747 6.724 6.304 1.00 94.38 180 MET A N 1
ATOM 1436 C CA . MET A 1 180 ? -2.581 5.692 6.912 1.00 94.38 180 MET A CA 1
ATOM 1437 C C . MET A 1 180 ? -2.881 5.985 8.386 1.00 94.38 180 MET A C 1
ATOM 1439 O O . MET A 1 180 ? -4.029 5.896 8.792 1.00 94.38 180 MET A O 1
ATOM 1443 N N . VAL A 1 181 ? -1.893 6.379 9.186 1.00 96.12 181 VAL A N 1
ATOM 1444 C CA . VAL A 1 181 ? -2.002 6.477 10.652 1.00 96.12 181 VAL A CA 1
ATOM 1445 C C . VAL A 1 181 ? -2.287 7.902 11.127 1.00 96.12 181 VAL A C 1
ATOM 1447 O O . VAL A 1 181 ? -3.091 8.101 12.037 1.00 96.12 181 VAL A O 1
ATOM 1450 N N . LYS A 1 182 ? -1.687 8.930 10.513 1.00 94.31 182 LYS A N 1
ATOM 1451 C CA . LYS A 1 182 ? -1.802 10.329 10.981 1.00 94.31 182 LYS A CA 1
ATOM 1452 C C . LYS A 1 182 ? -3.014 11.083 10.421 1.00 94.31 182 LYS A C 1
ATOM 1454 O O . LYS A 1 182 ? -3.216 12.249 10.750 1.00 94.31 182 LYS A O 1
ATOM 1459 N N . ASN A 1 183 ? -3.860 10.451 9.606 1.00 94.88 183 ASN A N 1
ATOM 1460 C CA . ASN A 1 183 ? -5.076 11.102 9.114 1.00 94.88 183 ASN A CA 1
ATOM 1461 C C . ASN A 1 183 ? -6.166 11.219 10.199 1.00 94.88 183 ASN A C 1
ATOM 1463 O O . ASN A 1 183 ? -6.223 10.445 11.154 1.00 94.88 183 ASN A O 1
ATOM 1467 N N . LYS A 1 184 ? -7.107 12.156 10.008 1.00 94.94 184 LYS A N 1
ATOM 1468 C CA . LYS A 1 184 ? -8.164 12.474 10.989 1.00 94.94 184 LYS A CA 1
ATOM 1469 C C . LYS A 1 184 ? -9.064 11.298 11.396 1.00 94.94 184 LYS A C 1
ATOM 1471 O O . LYS A 1 184 ? -9.708 11.377 12.438 1.00 94.94 184 LYS A O 1
ATOM 1476 N N . TYR A 1 185 ? -9.192 10.259 10.569 1.00 94.00 185 TYR A N 1
ATOM 1477 C CA . TYR A 1 185 ? -10.037 9.098 10.860 1.00 94.00 185 TYR A CA 1
ATOM 1478 C C . TYR A 1 185 ? -9.274 8.071 11.689 1.00 94.00 185 TYR A C 1
ATOM 1480 O O . TYR A 1 185 ? -9.764 7.662 12.738 1.00 94.00 185 TYR A O 1
ATOM 1488 N N . ALA A 1 186 ? -8.051 7.742 11.275 1.00 95.06 186 ALA A N 1
ATOM 1489 C CA . ALA A 1 186 ? -7.151 6.873 12.023 1.00 95.06 186 ALA A CA 1
ATOM 1490 C C . ALA A 1 186 ? -6.863 7.423 13.427 1.00 95.06 186 ALA A C 1
ATOM 1492 O O . ALA A 1 186 ? -6.930 6.687 14.404 1.00 95.06 186 ALA A O 1
ATOM 1493 N N . GLN A 1 187 ? -6.688 8.740 13.564 1.00 95.56 187 GLN A N 1
ATOM 1494 C CA . GLN A 1 187 ? -6.519 9.374 14.875 1.00 95.56 187 GLN A CA 1
ATOM 1495 C C . GLN A 1 187 ? -7.747 9.208 15.790 1.00 95.56 187 GLN A C 1
ATOM 1497 O O . GLN A 1 187 ? -7.593 9.040 16.996 1.00 95.56 187 GLN A O 1
ATOM 1502 N N . LYS A 1 188 ? -8.976 9.183 15.247 1.00 94.06 188 LYS A N 1
ATOM 1503 C CA . LYS A 1 188 ? -10.181 8.871 16.044 1.00 94.06 188 LYS A CA 1
ATOM 1504 C C . LYS A 1 188 ? -10.210 7.411 16.485 1.00 94.06 188 LYS A C 1
ATOM 1506 O O . LYS A 1 188 ? -10.641 7.130 17.600 1.00 94.06 188 LYS A O 1
ATOM 1511 N N . VAL A 1 189 ? -9.768 6.507 15.613 1.00 94.38 189 VAL A N 1
ATOM 1512 C CA . VAL A 1 189 ? -9.671 5.072 15.904 1.00 94.38 189 VAL A CA 1
ATOM 1513 C C . VAL A 1 189 ? -8.665 4.834 17.029 1.00 94.38 189 VAL A C 1
ATOM 1515 O O . VAL A 1 189 ? -9.035 4.235 18.035 1.00 94.38 189 VAL A O 1
ATOM 1518 N N . LEU A 1 190 ? -7.455 5.391 16.919 1.00 94.81 190 LEU A N 1
ATOM 1519 C CA . LEU A 1 190 ? -6.427 5.322 17.962 1.00 94.81 190 LEU A CA 1
ATOM 1520 C C . LEU A 1 190 ? -6.911 5.930 19.277 1.00 94.81 190 LEU A C 1
ATOM 1522 O O . LEU A 1 190 ? -6.804 5.300 20.324 1.00 94.81 190 LEU A O 1
ATOM 1526 N N . ALA A 1 191 ? -7.527 7.115 19.229 1.00 93.62 191 ALA A N 1
ATOM 1527 C CA . ALA A 1 191 ? -8.086 7.744 20.420 1.00 93.62 191 ALA A CA 1
ATOM 1528 C C . ALA A 1 191 ? -9.148 6.864 21.099 1.00 93.62 191 ALA A C 1
ATOM 1530 O O . ALA A 1 191 ? -9.194 6.801 22.324 1.00 93.62 191 ALA A O 1
ATOM 1531 N N . SER A 1 192 ? -9.995 6.170 20.330 1.00 91.81 192 SER A N 1
ATOM 1532 C CA . SER A 1 192 ? -10.987 5.257 20.904 1.00 91.81 192 SER A CA 1
ATOM 1533 C C . SER A 1 192 ? -10.375 3.952 21.413 1.00 91.81 192 SER A C 1
ATOM 1535 O O . SER A 1 192 ? -10.861 3.421 22.412 1.00 91.81 192 SER A O 1
ATOM 1537 N N . HIS A 1 193 ? -9.348 3.423 20.750 1.00 92.25 193 HIS A N 1
ATOM 1538 C CA . HIS A 1 193 ? -8.657 2.214 21.190 1.00 92.25 193 HIS A CA 1
ATOM 1539 C C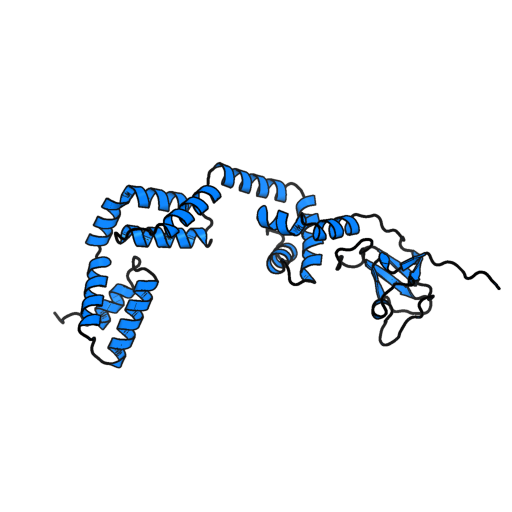 . HIS A 1 193 ? -7.909 2.463 22.507 1.00 92.25 193 HIS A C 1
ATOM 1541 O O . HIS A 1 193 ? -8.105 1.717 23.465 1.00 92.25 193 HIS A O 1
ATOM 1547 N N . ASN A 1 194 ? -7.183 3.580 22.592 1.00 92.38 194 ASN A N 1
ATOM 1548 C CA . ASN A 1 194 ? -6.387 3.967 23.759 1.00 92.38 194 ASN A CA 1
ATOM 1549 C C . ASN A 1 194 ? -7.229 4.553 24.905 1.00 92.38 194 ASN A C 1
ATOM 1551 O O . ASN A 1 194 ? -6.744 4.686 26.027 1.00 92.38 194 ASN A O 1
ATOM 1555 N N . SER A 1 195 ? -8.490 4.926 24.653 1.00 91.94 195 SER A N 1
ATOM 1556 C CA . SER A 1 195 ? -9.366 5.414 25.720 1.00 91.94 195 SER A CA 1
ATOM 1557 C C . SER A 1 195 ? -9.703 4.306 26.728 1.00 91.94 195 SER A C 1
ATOM 1559 O O . SER A 1 195 ? -9.970 3.169 26.321 1.00 91.94 195 SER A O 1
ATOM 1561 N N . PRO A 1 196 ? -9.741 4.618 28.037 1.00 92.56 196 PRO A N 1
ATOM 1562 C CA . PRO A 1 196 ? -10.130 3.646 29.048 1.00 92.56 196 PRO A CA 1
ATOM 1563 C C . PRO A 1 196 ? -11.577 3.198 28.827 1.00 92.56 196 PRO A C 1
ATOM 1565 O O . PRO A 1 196 ? -12.446 3.999 28.479 1.00 92.56 196 PRO A O 1
ATOM 1568 N N . ALA A 1 197 ? -11.836 1.914 29.070 1.00 93.44 197 ALA A N 1
ATOM 1569 C CA . ALA A 1 197 ? -13.168 1.336 28.968 1.00 93.44 197 ALA A CA 1
ATOM 1570 C C . ALA A 1 197 ? -14.154 2.067 29.895 1.00 93.44 197 ALA A C 1
ATOM 1572 O O . ALA A 1 197 ? -13.981 2.085 31.115 1.00 93.44 197 ALA A O 1
ATOM 1573 N N . LYS A 1 198 ? -15.230 2.638 29.340 1.00 95.38 198 LYS A N 1
ATOM 1574 C CA . LYS A 1 198 ? -16.232 3.368 30.135 1.00 95.38 198 LYS A CA 1
ATOM 1575 C C . LYS A 1 198 ? -17.035 2.467 31.070 1.00 95.38 198 LYS A C 1
ATOM 1577 O O . LYS A 1 198 ? -17.537 2.918 32.101 1.00 95.38 198 LYS A O 1
ATOM 1582 N N . TYR A 1 199 ? -17.200 1.211 30.677 1.00 95.62 199 TYR A N 1
ATOM 1583 C CA . TYR A 1 199 ? -17.885 0.184 31.452 1.00 95.62 199 TYR A CA 1
ATOM 1584 C C . TYR A 1 199 ? -16.913 -0.990 31.640 1.00 95.62 199 TYR A C 1
ATOM 1586 O O . TYR A 1 199 ? -16.523 -1.588 30.646 1.00 95.62 199 TYR A O 1
ATOM 1594 N N . PRO A 1 200 ? -16.458 -1.322 32.854 1.00 95.12 200 PRO A N 1
ATOM 1595 C CA . PRO A 1 200 ? -15.610 -2.497 33.061 1.00 95.12 200 PRO A CA 1
ATOM 1596 C C . PRO A 1 200 ? -16.413 -3.803 32.950 1.00 95.12 200 PRO A C 1
ATOM 1598 O O . PRO A 1 200 ? -17.647 -3.791 33.051 1.00 95.12 200 PRO A O 1
ATOM 1601 N N . ALA A 1 201 ? -15.714 -4.931 32.784 1.00 96.06 201 ALA A N 1
ATOM 1602 C CA . ALA A 1 201 ? -16.313 -6.265 32.854 1.00 96.06 201 ALA A CA 1
ATOM 1603 C C . ALA A 1 201 ? -17.124 -6.454 34.151 1.00 96.06 201 ALA A C 1
ATOM 1605 O O . ALA A 1 201 ? -16.790 -5.904 35.200 1.00 96.06 201 ALA A O 1
ATOM 1606 N N . GLY A 1 202 ? -18.248 -7.163 34.055 1.00 95.25 202 GLY A N 1
ATOM 1607 C CA . GLY A 1 202 ? -19.237 -7.317 35.128 1.00 95.25 202 GLY A CA 1
ATOM 1608 C C . GLY A 1 202 ? -20.243 -6.164 35.253 1.00 95.25 202 GLY A C 1
ATOM 1609 O O . GLY A 1 202 ? -21.256 -6.305 35.936 1.00 95.25 202 GLY A O 1
ATOM 1610 N N . SER A 1 203 ? -20.036 -5.032 34.571 1.00 96.25 203 SER A N 1
ATOM 1611 C CA . SER A 1 203 ? -21.004 -3.926 34.595 1.00 96.25 203 SER A CA 1
ATOM 1612 C C . SER A 1 203 ? -22.320 -4.294 33.912 1.00 96.25 203 SER A C 1
ATOM 1614 O O . SER A 1 203 ? -22.334 -4.934 32.860 1.00 96.25 203 SER A O 1
ATOM 1616 N N . LEU A 1 204 ? -23.432 -3.790 34.454 1.00 96.44 204 LEU A N 1
ATOM 1617 C CA . LEU A 1 204 ? -24.741 -3.870 33.807 1.00 96.44 204 LEU A CA 1
ATOM 1618 C C . LEU A 1 204 ? -24.995 -2.644 32.924 1.00 96.44 204 LEU A C 1
ATOM 1620 O O . LEU A 1 204 ? -24.989 -1.493 33.380 1.00 96.44 204 LEU A O 1
ATOM 1624 N N . VAL A 1 205 ? -25.264 -2.900 31.650 1.00 96.88 205 VAL A N 1
ATOM 1625 C CA . VAL A 1 205 ? -25.552 -1.904 30.618 1.00 96.88 205 VAL A CA 1
ATOM 1626 C C . VAL A 1 205 ? -26.862 -2.225 29.900 1.00 96.88 205 VAL A C 1
ATOM 1628 O O . VAL A 1 205 ? -27.468 -3.279 30.073 1.00 96.88 205 VAL A O 1
ATOM 1631 N N . THR A 1 206 ? -27.343 -1.278 29.111 1.00 96.12 206 THR A N 1
ATOM 1632 C CA . THR A 1 206 ? -28.502 -1.425 28.231 1.00 96.12 206 THR A CA 1
ATOM 1633 C C . THR A 1 206 ? -28.267 -0.616 26.959 1.00 96.12 206 THR A C 1
ATOM 1635 O O . THR A 1 206 ? -27.345 0.208 26.904 1.00 96.12 206 THR A O 1
ATOM 1638 N N . PHE A 1 207 ? -29.076 -0.830 25.924 1.00 95.94 207 PHE A N 1
ATOM 1639 C CA . PHE A 1 207 ? -28.931 -0.083 24.679 1.00 95.94 207 PHE A CA 1
ATOM 1640 C C . PHE A 1 207 ? -29.366 1.374 24.850 1.00 95.94 207 PHE A C 1
ATOM 1642 O O . PHE A 1 207 ? -30.377 1.683 25.487 1.00 95.94 207 PHE A O 1
ATOM 1649 N N . ARG A 1 208 ? -28.636 2.291 24.213 1.00 93.94 208 ARG A N 1
ATOM 1650 C CA . ARG A 1 208 ? -29.073 3.682 24.078 1.00 93.94 208 ARG A CA 1
ATOM 1651 C C . ARG A 1 208 ? -30.274 3.802 23.148 1.00 93.94 208 ARG A C 1
ATOM 1653 O O . ARG A 1 208 ? -30.539 2.948 22.306 1.00 93.94 208 ARG A O 1
ATOM 1660 N N . ALA A 1 209 ? -30.968 4.933 23.259 1.00 90.38 209 ALA A N 1
ATOM 1661 C CA . ALA A 1 209 ? -32.075 5.285 22.374 1.00 90.38 209 ALA A CA 1
ATOM 1662 C C . ALA A 1 209 ? -31.685 5.294 20.887 1.00 90.38 209 ALA A C 1
ATOM 1664 O O . ALA A 1 209 ? -32.484 4.869 20.061 1.00 90.38 209 ALA A O 1
ATOM 1665 N N . ASN A 1 210 ? -30.463 5.725 20.570 1.00 88.25 210 ASN A N 1
ATOM 1666 C CA . ASN A 1 210 ? -29.927 5.829 19.213 1.00 88.25 210 ASN A CA 1
ATOM 1667 C C . ASN A 1 210 ? -29.111 4.599 18.770 1.00 88.25 210 ASN A C 1
ATOM 1669 O O . ASN A 1 210 ? -28.382 4.681 17.783 1.00 88.25 210 ASN A O 1
ATOM 1673 N N . ALA A 1 211 ? -29.174 3.480 19.499 1.00 91.62 211 ALA A N 1
ATOM 1674 C CA . ALA A 1 211 ? -28.529 2.247 19.062 1.00 91.62 211 ALA A CA 1
ATOM 1675 C C . ALA A 1 211 ? -29.208 1.728 17.775 1.00 91.62 211 ALA A C 1
ATOM 1677 O O . ALA A 1 211 ? -30.439 1.571 17.767 1.00 91.62 211 ALA A O 1
ATOM 1678 N N . PRO A 1 212 ? -28.446 1.434 16.701 1.00 90.38 212 PRO A N 1
ATOM 1679 C CA . PRO A 1 212 ? -28.992 0.850 15.481 1.00 90.38 212 PRO A CA 1
ATOM 1680 C C . PRO A 1 212 ? -29.827 -0.407 15.764 1.00 90.38 212 PRO A C 1
ATOM 1682 O O . PRO A 1 212 ? -29.636 -1.104 16.763 1.00 90.38 212 PRO A O 1
ATOM 1685 N N . SER A 1 213 ? -30.794 -0.719 14.905 1.00 86.94 213 SER A N 1
ATOM 1686 C CA . SER A 1 213 ? -31.556 -1.972 15.020 1.00 86.94 213 SER A CA 1
ATOM 1687 C C . SER A 1 213 ? -30.653 -3.195 14.831 1.00 86.94 213 SER A C 1
ATOM 1689 O O . SER A 1 213 ? -30.761 -4.146 15.599 1.00 86.94 213 SER A O 1
ATOM 1691 N N . GLY A 1 214 ? -29.709 -3.135 13.886 1.00 88.19 214 GLY A N 1
ATOM 1692 C CA . GLY A 1 214 ? -28.807 -4.248 13.569 1.00 88.19 214 GLY A CA 1
ATOM 1693 C C . GLY A 1 214 ? -27.971 -4.737 14.756 1.00 88.19 214 GLY A C 1
ATOM 1694 O O . GLY A 1 214 ? -27.828 -5.938 14.941 1.00 88.19 214 GLY A O 1
ATOM 1695 N N . VAL A 1 215 ? -27.510 -3.836 15.634 1.00 89.38 215 VAL A N 1
ATOM 1696 C CA . VAL A 1 215 ? -26.697 -4.217 16.811 1.00 89.38 215 VAL A CA 1
ATOM 1697 C C . VAL A 1 215 ? -27.506 -4.887 17.928 1.00 89.38 215 VAL A C 1
ATOM 1699 O O . VAL A 1 215 ? -26.943 -5.314 18.929 1.00 89.38 215 VAL A O 1
ATOM 1702 N N . ARG A 1 216 ? -28.837 -4.947 17.793 1.00 90.56 216 ARG A N 1
ATOM 1703 C CA . ARG A 1 216 ? -29.755 -5.583 18.755 1.00 90.56 216 ARG A CA 1
ATOM 1704 C C . ARG A 1 216 ? -30.229 -6.956 18.296 1.00 90.56 216 ARG A C 1
ATOM 1706 O O . ARG A 1 216 ? -31.066 -7.563 18.964 1.00 90.56 216 ARG A O 1
ATOM 1713 N N . TYR A 1 217 ? -29.742 -7.421 17.153 1.00 89.31 217 TYR A N 1
ATOM 1714 C CA . TYR A 1 217 ? -30.130 -8.696 16.583 1.00 89.31 217 TYR A CA 1
ATOM 1715 C C . TYR A 1 217 ? -29.184 -9.801 17.049 1.00 89.31 217 TYR A C 1
ATOM 1717 O O . TYR A 1 217 ? -27.966 -9.642 17.009 1.00 89.31 217 TYR A O 1
ATOM 1725 N N . ILE A 1 218 ? -29.745 -10.918 17.506 1.00 86.81 218 ILE A N 1
ATOM 1726 C CA . ILE A 1 218 ? -28.988 -12.066 17.995 1.00 86.81 218 ILE A CA 1
ATOM 1727 C C . ILE A 1 218 ? -29.674 -13.360 17.559 1.00 86.81 218 ILE A C 1
ATOM 1729 O O . ILE A 1 218 ? -30.826 -13.607 17.908 1.00 86.81 218 ILE A O 1
ATOM 1733 N N . ASN A 1 219 ? -28.968 -14.170 16.765 1.00 84.12 219 ASN A N 1
ATOM 1734 C CA . ASN A 1 219 ? -29.415 -15.478 16.269 1.00 84.12 219 ASN A CA 1
ATOM 1735 C C . ASN A 1 219 ? -30.886 -15.521 15.798 1.00 84.12 219 ASN A C 1
ATOM 1737 O O . ASN A 1 219 ? -31.695 -16.287 16.317 1.00 84.12 219 ASN A O 1
ATOM 1741 N N . GLY A 1 220 ? -31.268 -14.641 14.872 1.00 82.62 220 GLY A N 1
ATOM 1742 C CA . GLY A 1 220 ? -32.633 -14.629 14.335 1.00 82.62 220 GLY A CA 1
ATOM 1743 C C . GLY A 1 220 ? -33.653 -13.817 15.149 1.00 82.62 220 GLY A C 1
ATOM 1744 O O . GLY A 1 220 ? -34.757 -13.560 14.670 1.00 82.62 220 GLY A O 1
ATOM 1745 N N . ALA A 1 221 ? -33.303 -13.375 16.362 1.00 84.62 221 ALA A N 1
ATOM 1746 C CA . ALA A 1 221 ? -34.214 -12.698 17.280 1.00 84.62 221 ALA A CA 1
ATOM 1747 C C . ALA A 1 221 ? -33.767 -11.272 17.621 1.00 84.62 221 ALA A C 1
ATOM 1749 O O . ALA A 1 221 ? -32.583 -10.963 17.754 1.00 84.62 221 ALA A O 1
ATOM 1750 N N . TYR A 1 222 ? -34.744 -10.390 17.819 1.00 89.81 222 TYR A N 1
ATOM 1751 C CA . TYR A 1 222 ? -34.502 -8.997 18.166 1.00 89.81 222 TYR A CA 1
ATOM 1752 C C . TYR A 1 222 ? -34.602 -8.754 19.674 1.00 89.81 222 TYR A C 1
ATOM 1754 O O . TYR A 1 222 ? -35.602 -9.093 20.312 1.00 89.81 222 TYR A O 1
ATOM 1762 N N . LEU A 1 223 ? -33.584 -8.114 20.248 1.00 90.19 223 LEU A N 1
ATOM 1763 C CA . LEU A 1 223 ? -33.586 -7.715 21.650 1.00 90.19 223 LEU A CA 1
ATOM 1764 C C . LEU A 1 223 ? -34.345 -6.399 21.850 1.00 90.19 223 LEU A C 1
ATOM 1766 O O . LEU A 1 223 ? -34.138 -5.402 21.150 1.00 90.19 223 LEU A O 1
ATOM 1770 N N . LYS A 1 224 ? -35.197 -6.365 22.881 1.00 88.56 224 LYS A N 1
ATOM 1771 C CA . LYS A 1 224 ? -35.830 -5.120 23.333 1.00 88.56 224 LYS A CA 1
ATOM 1772 C C . LYS A 1 224 ? -34.752 -4.124 23.759 1.00 88.56 224 LYS A C 1
ATOM 1774 O O . LYS A 1 224 ? -33.752 -4.493 24.364 1.00 88.56 224 LYS A O 1
ATOM 1779 N N . ARG A 1 225 ? -34.982 -2.834 23.501 1.00 85.94 225 ARG A N 1
ATOM 1780 C CA . ARG A 1 225 ? -34.010 -1.771 23.816 1.00 85.94 225 ARG A CA 1
ATOM 1781 C C . ARG A 1 225 ? -33.604 -1.751 25.295 1.00 85.94 225 ARG A C 1
ATOM 1783 O O . ARG A 1 225 ? -32.444 -1.528 25.595 1.00 85.94 225 ARG A O 1
ATOM 1790 N N . ASN A 1 226 ? -34.559 -1.967 26.195 1.00 88.19 226 ASN A N 1
ATOM 1791 C CA . ASN A 1 226 ? -34.369 -1.922 27.644 1.00 88.19 226 ASN A CA 1
ATOM 1792 C C . ASN A 1 226 ? -33.892 -3.253 28.247 1.00 88.19 226 ASN A C 1
ATOM 1794 O O . ASN A 1 226 ? -34.008 -3.431 29.458 1.00 88.19 226 ASN A O 1
ATOM 1798 N N . VAL A 1 227 ? -33.403 -4.196 27.431 1.00 91.81 227 VAL A N 1
ATOM 1799 C CA . VAL A 1 227 ? -32.822 -5.430 27.961 1.00 91.81 227 VAL A CA 1
ATOM 1800 C C . VAL A 1 227 ? -31.597 -5.100 28.816 1.00 91.81 227 VAL A C 1
ATOM 1802 O O . VAL A 1 227 ? -30.817 -4.198 28.488 1.00 91.81 227 VAL A O 1
ATOM 1805 N N . THR A 1 228 ? -31.443 -5.824 29.920 1.00 94.56 228 THR A N 1
ATOM 1806 C CA . THR A 1 228 ? -30.238 -5.770 30.745 1.00 94.56 228 THR A CA 1
ATOM 1807 C C . THR A 1 228 ? -29.162 -6.635 30.100 1.00 94.56 228 THR A C 1
ATOM 1809 O O . THR A 1 228 ? -29.392 -7.805 29.795 1.00 94.56 228 THR A O 1
ATOM 1812 N N . LEU A 1 229 ? -27.989 -6.051 29.893 1.00 96.06 229 LEU A N 1
ATOM 1813 C CA . LEU A 1 229 ? -26.816 -6.690 29.313 1.00 96.06 229 LEU A CA 1
ATOM 1814 C C . LEU A 1 229 ? -25.687 -6.649 30.344 1.00 96.06 229 LEU A C 1
ATOM 1816 O O . LEU A 1 229 ? -25.462 -5.613 30.967 1.00 96.06 229 LEU A O 1
ATOM 1820 N N . MET A 1 230 ? -24.961 -7.745 30.502 1.00 96.81 230 MET A N 1
ATOM 1821 C CA . MET A 1 230 ? -23.735 -7.795 31.292 1.00 96.81 230 MET A CA 1
ATOM 1822 C C . MET A 1 230 ? -22.529 -7.627 30.371 1.00 96.81 230 MET A C 1
ATOM 1824 O O . MET A 1 230 ? -22.459 -8.267 29.320 1.00 96.81 230 MET A O 1
ATOM 1828 N N . VAL A 1 231 ? -21.580 -6.774 30.754 1.00 97.62 231 VAL A N 1
ATOM 1829 C CA . VAL A 1 231 ? -20.290 -6.675 30.063 1.00 97.62 231 VAL A CA 1
ATOM 1830 C C . VAL A 1 231 ? -19.465 -7.910 30.399 1.00 97.62 231 VAL A C 1
ATOM 1832 O O . VAL A 1 231 ? -19.109 -8.112 31.556 1.00 97.62 231 VAL A O 1
ATOM 1835 N N . VAL A 1 232 ? -19.168 -8.725 29.392 1.00 96.81 232 VAL A N 1
ATOM 1836 C CA . VAL A 1 232 ? -18.295 -9.898 29.532 1.00 96.81 232 VAL A CA 1
ATOM 1837 C C . VAL A 1 232 ? -16.846 -9.480 29.336 1.00 96.81 232 VAL A C 1
ATOM 1839 O O . VAL A 1 232 ? -15.986 -9.821 30.137 1.00 96.81 232 VAL A O 1
ATOM 1842 N N . GLU A 1 233 ? -16.594 -8.705 28.284 1.00 95.69 233 GLU A N 1
ATOM 1843 C CA . GLU A 1 233 ? -15.251 -8.338 27.852 1.00 95.69 233 GLU A CA 1
ATOM 1844 C C . GLU A 1 233 ? -15.270 -6.954 27.200 1.00 95.69 233 GLU A C 1
ATOM 1846 O O . GLU A 1 233 ? -16.225 -6.577 26.508 1.00 95.69 233 GLU A O 1
ATOM 1851 N N . THR A 1 234 ? -14.209 -6.195 27.443 1.00 94.19 234 THR A N 1
ATOM 1852 C CA . THR A 1 234 ? -13.967 -4.875 26.858 1.00 94.19 234 THR A CA 1
ATOM 1853 C C . THR A 1 234 ? -12.882 -4.988 25.799 1.00 94.19 234 THR A C 1
ATOM 1855 O O . THR A 1 234 ? -11.937 -5.734 26.014 1.00 94.19 234 THR A O 1
ATOM 1858 N N . ASP A 1 235 ? -12.969 -4.206 24.721 1.00 91.50 235 ASP A N 1
ATOM 1859 C CA . ASP A 1 235 ? -12.014 -4.276 23.599 1.00 91.50 235 ASP A CA 1
ATOM 1860 C C . ASP A 1 235 ? -12.010 -5.642 22.886 1.00 91.50 235 ASP A C 1
ATOM 1862 O O . ASP A 1 235 ? -11.000 -6.103 22.375 1.00 91.50 235 ASP A O 1
ATOM 1866 N N . ALA A 1 236 ? -13.181 -6.283 22.835 1.00 91.25 236 ALA A N 1
ATOM 1867 C CA . ALA A 1 236 ? -13.342 -7.663 22.377 1.00 91.25 236 ALA A CA 1
ATOM 1868 C C . ALA A 1 236 ? -13.144 -7.861 20.861 1.00 91.25 236 ALA A C 1
ATOM 1870 O O . ALA A 1 236 ? -13.088 -8.994 20.391 1.00 91.25 236 ALA A O 1
ATOM 1871 N N . MET A 1 237 ? -13.110 -6.776 20.080 1.00 91.75 237 MET A N 1
ATOM 1872 C CA . MET A 1 237 ? -12.811 -6.791 18.645 1.00 91.75 237 MET A CA 1
ATOM 1873 C C . MET A 1 237 ? -12.152 -5.474 18.212 1.00 91.75 237 MET A C 1
ATOM 1875 O O . MET A 1 237 ? -12.362 -4.447 18.871 1.00 91.75 237 MET A O 1
ATOM 1879 N N . PRO A 1 238 ? -11.440 -5.465 17.066 1.00 90.50 238 PRO A N 1
ATOM 1880 C CA . PRO A 1 238 ? -10.912 -4.240 16.488 1.00 90.50 238 PRO A CA 1
ATOM 1881 C C . PRO A 1 238 ? -11.989 -3.184 16.232 1.00 90.50 238 PRO A C 1
ATOM 1883 O O . PRO A 1 238 ? -13.138 -3.485 15.904 1.00 90.50 238 PRO A O 1
ATOM 1886 N N . VAL A 1 239 ? -11.589 -1.920 16.339 1.00 90.56 239 VAL A N 1
ATOM 1887 C CA . VAL A 1 239 ? -12.457 -0.778 16.053 1.00 90.56 239 VAL A CA 1
ATOM 1888 C C . VAL A 1 239 ? -12.768 -0.723 14.555 1.00 90.56 239 VAL A C 1
ATOM 1890 O O . VAL A 1 239 ? -11.879 -0.540 13.728 1.00 90.56 239 VAL A O 1
ATOM 1893 N N . THR A 1 240 ? -14.048 -0.809 14.200 1.00 87.38 240 THR A N 1
ATOM 1894 C CA . THR A 1 240 ? -14.512 -0.803 12.800 1.00 87.38 240 THR A CA 1
ATOM 1895 C C . THR A 1 240 ? -15.016 0.558 12.321 1.00 87.38 240 THR A C 1
ATOM 1897 O O . THR A 1 240 ? -15.349 0.721 11.150 1.00 87.38 240 THR A O 1
ATOM 1900 N N . SER A 1 241 ? -15.109 1.562 13.199 1.00 89.25 241 SER A N 1
ATOM 1901 C CA . SER A 1 241 ? -15.624 2.882 12.827 1.00 89.25 241 SER A CA 1
ATOM 1902 C C . SER A 1 241 ? -14.816 4.045 13.410 1.00 89.25 241 SER A C 1
ATOM 1904 O O . SER A 1 241 ? -14.382 4.039 14.562 1.00 89.25 241 SER A O 1
ATOM 1906 N N . ALA A 1 242 ? -14.637 5.093 12.600 1.00 90.88 242 ALA A N 1
ATOM 1907 C CA . ALA A 1 242 ? -13.912 6.312 12.965 1.00 90.88 242 ALA A CA 1
ATOM 1908 C C . ALA A 1 242 ? -14.822 7.340 13.670 1.00 90.88 242 ALA A C 1
ATOM 1910 O O . ALA A 1 242 ? -14.964 8.491 13.238 1.00 90.88 242 ALA A O 1
ATOM 1911 N N . ALA A 1 243 ? -15.478 6.913 14.749 1.00 89.81 243 ALA A N 1
ATOM 1912 C CA . ALA A 1 243 ? -16.333 7.746 15.592 1.00 89.81 243 ALA A CA 1
ATOM 1913 C C . ALA A 1 243 ? -15.864 7.722 17.056 1.00 89.81 243 ALA A C 1
ATOM 1915 O O . ALA A 1 243 ? -14.932 7.016 17.417 1.00 89.81 243 ALA A O 1
ATOM 1916 N N . ARG A 1 244 ? -16.496 8.528 17.914 1.00 88.25 244 ARG A N 1
ATOM 1917 C CA . ARG A 1 244 ? -16.217 8.518 19.356 1.00 88.25 244 ARG A CA 1
ATOM 1918 C C . ARG A 1 244 ? -16.933 7.342 20.024 1.00 88.25 244 ARG A C 1
ATOM 1920 O O . ARG A 1 244 ? -18.119 7.144 19.763 1.00 88.25 244 ARG A O 1
ATOM 1927 N N . GLY A 1 245 ? -16.245 6.644 20.931 1.00 89.81 245 GLY A N 1
ATOM 1928 C CA . GLY A 1 245 ? -16.809 5.527 21.696 1.00 89.81 245 GLY A CA 1
ATOM 1929 C C . GLY A 1 245 ? -17.010 4.282 20.835 1.00 89.81 245 GLY A C 1
ATOM 1930 O O . GLY A 1 245 ? -18.082 3.684 20.853 1.00 89.81 245 GLY A O 1
ATOM 1931 N N . THR A 1 246 ? -16.018 3.934 20.022 1.00 92.25 246 THR A N 1
ATOM 1932 C CA . THR A 1 246 ? -16.092 2.825 19.058 1.00 92.25 246 THR A CA 1
ATOM 1933 C C . THR A 1 246 ? -15.367 1.574 19.530 1.00 92.25 246 THR A C 1
ATOM 1935 O O . THR A 1 246 ? -15.355 0.574 18.818 1.00 92.25 246 THR A O 1
ATOM 1938 N N . LYS A 1 247 ? -14.834 1.591 20.759 1.00 93.12 247 LYS A N 1
ATOM 1939 C CA . LYS A 1 247 ? -14.365 0.391 21.456 1.00 93.12 247 LYS A CA 1
ATOM 1940 C C . LYS A 1 247 ? -15.485 -0.649 21.479 1.00 93.12 247 LYS A C 1
ATOM 1942 O O . LYS A 1 247 ? -16.623 -0.322 21.831 1.00 93.12 247 LYS A O 1
ATOM 1947 N N . VAL A 1 248 ? -15.170 -1.875 21.072 1.00 94.19 248 VAL A N 1
ATOM 1948 C CA . VAL A 1 248 ? -16.152 -2.954 20.931 1.00 94.19 248 VAL A CA 1
ATOM 1949 C C . VAL A 1 248 ? -16.232 -3.755 22.224 1.00 94.19 248 VAL A C 1
ATOM 1951 O O . VAL A 1 248 ? -15.224 -4.109 22.830 1.00 94.19 248 VAL A O 1
ATOM 1954 N N . TYR A 1 249 ? -17.457 -4.023 22.653 1.00 96.12 249 TYR A N 1
ATOM 1955 C CA . TYR A 1 249 ? -17.786 -4.738 23.873 1.00 96.12 249 TYR A CA 1
ATOM 1956 C C . TYR A 1 249 ? -18.447 -6.067 23.546 1.00 96.12 249 TYR A C 1
ATOM 1958 O O . TYR A 1 249 ? -19.381 -6.103 22.742 1.00 96.12 249 TYR A O 1
ATOM 1966 N N . LYS A 1 250 ? -18.035 -7.127 24.244 1.00 96.75 250 LYS A N 1
ATOM 1967 C CA . LYS A 1 250 ? -18.754 -8.402 24.265 1.00 96.75 250 LYS A CA 1
ATOM 1968 C C . LYS A 1 250 ? -19.774 -8.367 25.389 1.00 96.75 250 LYS A C 1
ATOM 1970 O O . LYS A 1 250 ? -19.423 -8.237 26.564 1.00 96.75 250 LYS A O 1
ATOM 1975 N N . LEU A 1 251 ? -21.046 -8.460 25.029 1.00 96.38 251 LEU A N 1
ATOM 1976 C CA . LEU A 1 251 ? -22.164 -8.318 25.955 1.00 96.38 251 LEU A CA 1
ATOM 1977 C C . LEU A 1 251 ? -22.972 -9.610 26.024 1.00 96.38 251 LEU A C 1
ATOM 1979 O O . LEU A 1 251 ? -23.203 -10.245 24.997 1.00 96.38 251 LEU A O 1
ATOM 1983 N N . LEU A 1 252 ? -23.446 -9.963 27.218 1.00 96.12 252 LEU A N 1
ATOM 1984 C CA . LEU A 1 252 ? -24.353 -11.086 27.452 1.00 96.12 252 LEU A CA 1
ATOM 1985 C C . LEU A 1 252 ? -25.719 -10.561 27.919 1.00 96.12 252 LEU A C 1
ATOM 1987 O O . LEU A 1 252 ? -25.799 -9.967 28.997 1.00 96.12 252 LEU A O 1
ATOM 1991 N N . PRO A 1 253 ? -26.806 -10.753 27.154 1.00 94.88 253 PRO A N 1
ATOM 1992 C CA . PRO A 1 253 ? -28.143 -10.427 27.627 1.00 94.88 253 PRO A CA 1
ATOM 1993 C C . PRO A 1 253 ? -28.541 -11.333 28.791 1.00 94.88 253 PRO A C 1
ATOM 1995 O O . PRO A 1 253 ? -28.429 -12.555 28.703 1.00 94.88 253 PRO A O 1
ATOM 1998 N N . VAL A 1 254 ? -29.053 -10.743 29.870 1.00 91.62 254 VAL A N 1
ATOM 1999 C CA . VAL A 1 254 ? -29.519 -11.508 31.033 1.00 91.62 254 VAL A CA 1
ATOM 2000 C C . VAL A 1 254 ? -30.656 -12.446 30.608 1.00 91.62 254 VAL A C 1
ATOM 2002 O O . VAL A 1 254 ? -31.612 -12.023 29.957 1.00 91.62 254 VAL A O 1
ATOM 2005 N N . GLY A 1 255 ? -30.539 -13.728 30.963 1.00 88.75 255 GLY A N 1
ATOM 2006 C CA . GLY A 1 255 ? -31.488 -14.776 30.568 1.00 88.75 255 GLY A CA 1
ATOM 2007 C C . GLY A 1 255 ? -31.245 -15.372 29.175 1.00 88.75 255 GLY A C 1
ATOM 2008 O O . GLY A 1 255 ? -32.087 -16.120 28.678 1.00 88.75 255 GLY A O 1
ATOM 2009 N N . LYS A 1 256 ? -30.122 -15.050 28.522 1.00 88.81 256 LYS A N 1
ATOM 2010 C CA . LYS A 1 256 ? -29.669 -15.673 27.269 1.00 88.81 256 LYS A CA 1
ATOM 2011 C C . LYS A 1 256 ? -28.253 -16.227 27.445 1.00 88.81 256 LYS A C 1
ATOM 2013 O O . LYS A 1 256 ? -27.492 -15.720 28.257 1.00 88.81 256 LYS A O 1
ATOM 2018 N N . ALA A 1 257 ? -27.906 -17.245 26.658 1.00 90.31 257 ALA A N 1
ATOM 2019 C CA . ALA A 1 257 ? -26.572 -17.860 26.651 1.00 90.31 257 ALA A CA 1
ATOM 2020 C C . ALA A 1 257 ? -25.658 -17.343 25.520 1.00 90.31 257 ALA A C 1
ATOM 2022 O O . ALA A 1 257 ? -24.496 -17.723 25.441 1.00 90.31 257 ALA A O 1
ATOM 2023 N N . ILE A 1 258 ? -26.178 -16.496 24.625 1.00 92.38 258 ILE A N 1
ATOM 2024 C CA . ILE A 1 258 ? -25.469 -16.026 23.427 1.00 92.38 258 ILE A CA 1
ATOM 2025 C C . ILE A 1 258 ? -25.019 -14.581 23.645 1.00 92.38 258 ILE A C 1
ATOM 2027 O O . ILE A 1 258 ? -25.806 -13.749 24.103 1.00 92.38 258 ILE A O 1
ATOM 2031 N N . THR A 1 259 ? -23.770 -14.278 23.291 1.00 94.00 259 THR A N 1
ATOM 2032 C CA . THR A 1 259 ? -23.206 -12.924 23.359 1.00 94.00 259 THR A CA 1
ATOM 2033 C C . THR A 1 259 ? -23.379 -12.145 22.058 1.00 94.00 259 THR A C 1
ATOM 2035 O O . THR A 1 259 ? -23.545 -12.728 20.990 1.00 94.00 259 THR A O 1
ATOM 2038 N N . LEU A 1 260 ? -23.257 -10.822 22.136 1.00 94.38 260 LEU A N 1
ATOM 2039 C CA . LEU A 1 260 ? -23.224 -9.921 20.986 1.00 94.38 260 LEU A CA 1
ATOM 2040 C C . LEU A 1 260 ? -22.068 -8.920 21.103 1.00 94.38 260 LEU A C 1
ATOM 2042 O O . LEU A 1 260 ? -21.639 -8.594 22.211 1.00 94.38 260 LEU A O 1
ATOM 2046 N N . MET A 1 261 ? -21.603 -8.421 19.957 1.00 94.62 261 MET A N 1
ATOM 2047 C CA . MET A 1 261 ? -20.559 -7.400 19.866 1.00 94.62 261 MET A CA 1
ATOM 2048 C C . MET A 1 261 ? -21.188 -6.036 19.599 1.00 94.62 261 MET A C 1
ATOM 2050 O O . MET A 1 261 ? -21.921 -5.868 18.624 1.00 94.62 261 MET A O 1
ATOM 2054 N N . VAL A 1 262 ? -20.932 -5.061 20.470 1.00 94.31 262 VAL A N 1
ATOM 2055 C CA . VAL A 1 262 ? -21.545 -3.728 20.379 1.00 94.31 262 VAL A CA 1
ATOM 2056 C C . VAL A 1 262 ? -20.523 -2.650 20.708 1.00 94.31 262 VAL A C 1
ATOM 2058 O O . VAL A 1 262 ? -19.773 -2.770 21.668 1.00 94.31 262 VAL A O 1
ATOM 2061 N N . GLU A 1 263 ? -20.506 -1.566 19.939 1.00 94.50 263 GLU A N 1
ATOM 2062 C CA . GLU A 1 263 ? -19.658 -0.409 20.236 1.00 94.50 263 GLU A CA 1
ATOM 2063 C C . GLU A 1 263 ? -20.145 0.359 21.481 1.00 94.50 263 GLU A C 1
ATOM 2065 O O . GLU A 1 263 ? -21.349 0.542 21.698 1.00 94.50 263 GLU A O 1
ATOM 2070 N N . GLU A 1 264 ? -19.207 0.894 22.262 1.00 95.00 264 GLU A N 1
ATOM 2071 C CA . GLU A 1 264 ? -19.458 1.629 23.510 1.00 95.00 264 GLU A CA 1
ATOM 2072 C C . GLU A 1 264 ? -20.509 2.750 23.369 1.00 95.00 264 GLU A C 1
ATOM 2074 O O . GLU A 1 264 ? -21.356 2.962 24.244 1.00 95.00 264 GLU A O 1
ATOM 2079 N N . ARG A 1 265 ? -20.503 3.465 22.239 1.00 94.00 265 ARG A N 1
ATOM 2080 C CA . ARG A 1 265 ? -21.426 4.569 21.939 1.00 94.00 265 ARG A CA 1
ATOM 2081 C C . ARG A 1 265 ? -22.885 4.145 21.823 1.00 94.00 265 ARG A C 1
ATOM 2083 O O . ARG A 1 265 ? -23.754 5.012 21.867 1.00 94.00 265 ARG A O 1
ATOM 2090 N N . HIS A 1 266 ? -23.167 2.856 21.654 1.00 95.00 266 HIS A N 1
ATOM 2091 C CA . HIS A 1 266 ? -24.524 2.321 21.542 1.00 95.00 266 HIS A CA 1
ATOM 2092 C C . HIS A 1 266 ? -25.067 1.788 22.869 1.00 95.00 266 HIS A C 1
ATOM 2094 O O . HIS A 1 266 ? -26.243 1.429 22.944 1.00 95.00 266 HIS A O 1
ATOM 2100 N N . ILE A 1 267 ? -24.258 1.804 23.930 1.00 95.38 267 ILE A N 1
ATOM 2101 C CA . ILE A 1 267 ? -24.644 1.335 25.259 1.00 95.38 267 ILE A CA 1
ATOM 2102 C C . ILE A 1 267 ? -24.591 2.443 26.317 1.00 95.38 267 ILE A C 1
ATOM 2104 O O . ILE A 1 267 ? -23.960 3.501 26.179 1.00 95.38 267 ILE A O 1
ATOM 2108 N N . MET A 1 268 ? -25.341 2.223 27.390 1.00 95.75 268 MET A N 1
ATOM 2109 C CA . MET A 1 268 ? -25.377 3.075 28.573 1.00 95.75 268 MET A CA 1
ATOM 2110 C C . MET A 1 268 ? -25.527 2.239 29.837 1.00 95.75 268 MET A C 1
ATOM 2112 O O . MET A 1 268 ? -26.068 1.139 29.790 1.00 95.75 268 MET A O 1
ATOM 2116 N N . LYS A 1 269 ? -25.085 2.776 30.979 1.00 95.19 269 LYS A N 1
ATOM 2117 C CA . LYS A 1 269 ? -25.268 2.128 32.283 1.00 95.19 269 LYS A CA 1
ATOM 2118 C C . LYS A 1 269 ? -26.752 1.835 32.520 1.00 95.19 269 LYS A C 1
ATOM 2120 O O . LYS A 1 269 ? -27.589 2.727 32.353 1.00 95.19 269 LYS A O 1
ATOM 2125 N N . PHE A 1 270 ? -27.064 0.602 32.909 1.00 92.31 270 PHE A N 1
ATOM 2126 C CA . PHE A 1 270 ? -28.425 0.215 33.254 1.00 92.31 270 PHE A CA 1
ATOM 2127 C C . PHE A 1 270 ? -28.890 0.986 34.498 1.00 92.31 270 PHE A C 1
ATOM 2129 O O . PHE A 1 270 ? -28.127 1.195 35.444 1.00 92.31 270 PHE A O 1
ATOM 2136 N N . ARG A 1 271 ? -30.148 1.428 34.490 1.00 87.00 271 ARG A N 1
ATOM 2137 C CA . ARG A 1 271 ? -30.815 2.059 35.634 1.00 87.00 271 ARG A CA 1
ATOM 2138 C C . ARG A 1 271 ? -32.138 1.343 35.842 1.00 87.00 271 ARG A C 1
ATOM 2140 O O . ARG A 1 271 ? -32.881 1.173 34.876 1.00 87.00 271 ARG A O 1
ATOM 2147 N N . GLN A 1 272 ? -32.429 0.944 37.078 1.00 79.12 272 GLN A N 1
ATOM 2148 C CA . GLN A 1 272 ? -33.735 0.370 37.381 1.00 79.12 272 GLN A CA 1
ATOM 2149 C C . GLN A 1 272 ? -34.837 1.395 37.062 1.00 79.12 272 GLN A C 1
ATOM 2151 O O . GLN A 1 272 ? -34.665 2.584 37.358 1.00 79.12 272 GLN A O 1
ATOM 2156 N N . PRO A 1 273 ? -35.953 0.969 36.446 1.00 75.50 273 PRO A N 1
ATOM 2157 C CA . PRO A 1 273 ? -37.109 1.836 36.280 1.00 75.50 273 PRO A CA 1
ATOM 2158 C C . PRO A 1 273 ? -37.579 2.311 37.657 1.00 75.50 273 PRO A C 1
ATOM 2160 O O . PRO A 1 273 ? -37.655 1.510 38.589 1.00 75.50 273 PRO A O 1
ATOM 2163 N N . LYS A 1 274 ? -37.914 3.600 37.793 1.00 74.06 274 LYS A N 1
ATOM 2164 C CA . LYS A 1 274 ? -38.615 4.067 38.995 1.00 74.06 274 LYS A CA 1
ATOM 2165 C C . LYS A 1 274 ? -39.929 3.287 39.092 1.00 74.06 274 LYS A C 1
ATOM 2167 O O . LYS A 1 274 ? -40.667 3.245 38.105 1.00 74.06 274 LYS A O 1
ATOM 2172 N N . LYS A 1 275 ? -40.187 2.650 40.240 1.00 68.19 275 LYS A N 1
ATOM 2173 C CA . LYS A 1 275 ? -41.497 2.051 40.525 1.00 68.19 275 LYS A CA 1
ATOM 2174 C C . LYS A 1 275 ? -42.541 3.165 40.382 1.00 68.19 275 LYS A C 1
ATOM 2176 O O . LYS A 1 275 ? -42.341 4.242 40.943 1.00 68.19 275 LYS A O 1
ATOM 2181 N N . LYS A 1 276 ? -43.540 2.933 39.532 1.00 50.47 276 LYS A N 1
ATOM 2182 C CA . LYS A 1 276 ? -44.735 3.774 39.455 1.00 50.47 276 LYS A CA 1
ATOM 2183 C C . LYS A 1 276 ? -45.659 3.414 40.602 1.00 50.47 276 LYS A C 1
ATOM 2185 O O . LYS A 1 276 ? -45.676 2.210 40.941 1.00 50.47 276 LYS A O 1
#

Foldseek 3Di:
DDDDDLLNLLVVLLPQPLRAPVVNVVSVVLNVVCVVPVDDDPVSVVSSVVSCVLSPPVLLVVLCVVCVVVLVVLVVLLVQDDPPDPSNVLSVNVNSCSSSVHDDDPVSVVVVVVSCVCRDPVNVVVQVVLVCCCVVDVVLLVLLQLLLQQCCLDPPPVVVSCC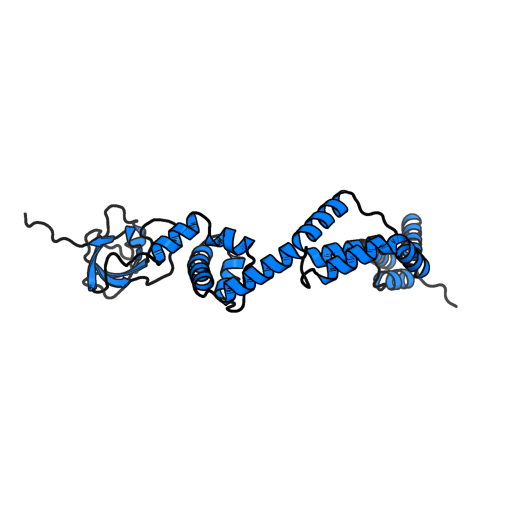SPVPVSDDDTPVSSCVRCVDLQSVLQVCLLPDPDPADAQFKKFFDPPADQVQQDDPNDGDDRLFIKGFHDWQPDRQNGSDHQRTWTWIDTPPDPDTTIDGRVGMDGHDDPDDD

Secondary structure (DSSP, 8-state):
-PPPPHHHHHHHHHH-TT--HHHHHHHHHHHHHHHHHS---HHHHHHHHHHHHHTSHHHHHHHHHHTHHHHHHHHHHHHHSPTT-HHHHHHHHHHHHHHTTPPPPHHHHHHHHHHHHHTSHHHHHHHHHHHHHHHH-HHHHHHHHHHHHHHHTSSSSHHHHHHHHH-TT----HHHHHHHHSSHHHHHHHHHHHSPPSS-TT-EEEE-TT--SGGGEETTEEPPTT--EEEEEES-S---SSSSS--EEEEEETT-S--EEEEGGGEEE--PPPP-

pLDDT: mean 90.61, std 6.52, range [45.62, 97.62]